Protein AF-A0A7S4FCF6-F1 (afdb_monomer_lite)

Organism: Chrysotila carterae (NCBI:txid13221)

pLDDT: mean 76.8, std 21.16, range [30.16, 98.0]

Foldseek 3Di:
DDPVVVVVCVVVCWDDDPNDIDRVDDDPVVVVVDDPDDPAPAKAWEWEDDDDPDDPDPDDDDDDDDDDDTDTLGMDHLLVCQFAQAQQAWDAGPNWTWGWHDDDSPVRYTYIYTDDDQWHKGFDKAKDKAFDDDKDWDDDPQKIKIKGKIKIKMFTFWIFIAGPVPRDTPDTGGGPDGDHIDMDMDMDMDIDGHVVLCPLPCVVVDPDDDDDDDDDDDPPDPSPSVSVVVQVVVQVVCLVCVCVVVVDDSVVDDTDDDDPCPDPRDDDDDPPPPPD

Sequence (276 aa):
WSAVAQQALRRLELRLEGDLLYPTKRGVGEARKISLRQIDPRRVRVLELVADGQNDSEADVEPLAGLGAPIELESMESKAAQLRLYTGAVYLHRGLSYVVKSLDLANGVATVRREDVNFFTEPRDHLRVFIMGRCDRADVGSLSAWSGPMRVTKAVYGFRKKSTVNGKLIEMCELESEMPPFEYETRGLWLDPPAWVHRDTEDDSAPHAQPPTPSAASSKSPSFSYTRGGLHAIEHLLVNLAPLVVTCDPADLGCQCTRRPGDTHAYRREIEARRG

Structure (mmCIF, N/CA/C/O backbone):
data_AF-A0A7S4FCF6-F1
#
_entry.id   AF-A0A7S4FCF6-F1
#
loop_
_atom_site.group_PDB
_atom_site.id
_atom_site.type_symbol
_atom_site.label_atom_id
_atom_site.label_alt_id
_atom_site.label_comp_id
_atom_site.label_asym_id
_atom_site.label_entity_id
_atom_site.label_seq_id
_atom_site.pdbx_PDB_ins_code
_atom_site.Cartn_x
_atom_site.Cartn_y
_atom_site.Cartn_z
_atom_site.occupancy
_atom_site.B_iso_or_equiv
_atom_site.auth_seq_id
_atom_site.auth_comp_id
_atom_site.auth_asym_id
_atom_site.auth_atom_id
_atom_site.pdbx_PDB_model_num
ATOM 1 N N . TRP A 1 1 ? -8.462 2.665 -45.299 1.00 68.12 1 TRP A N 1
ATOM 2 C CA . TRP A 1 1 ? -7.914 2.397 -43.952 1.00 68.12 1 TRP A CA 1
ATOM 3 C C . TRP A 1 1 ? -7.203 1.051 -43.951 1.00 68.12 1 TRP A C 1
ATOM 5 O O . TRP A 1 1 ? -7.701 0.136 -44.595 1.00 68.12 1 TRP A O 1
ATOM 15 N N . SER A 1 2 ? -6.044 0.931 -43.291 1.00 82.88 2 SER A N 1
ATOM 16 C CA . SER A 1 2 ? -5.296 -0.336 -43.218 1.00 82.88 2 SER A CA 1
ATOM 17 C C . SER A 1 2 ? -6.057 -1.390 -42.400 1.00 82.88 2 SER A C 1
ATOM 19 O O . SER A 1 2 ? -6.858 -1.049 -41.525 1.00 82.88 2 SER A O 1
ATOM 21 N N . ALA A 1 3 ? -5.786 -2.674 -42.650 1.00 81.25 3 ALA A N 1
ATOM 22 C CA . ALA A 1 3 ? -6.374 -3.779 -41.885 1.00 81.25 3 ALA A CA 1
ATOM 23 C C . ALA A 1 3 ? -6.113 -3.652 -40.371 1.00 81.25 3 ALA A C 1
ATOM 25 O O . ALA A 1 3 ? -7.006 -3.916 -39.566 1.00 81.25 3 ALA A O 1
ATOM 26 N N . VAL A 1 4 ? -4.928 -3.155 -39.992 1.00 81.31 4 VAL A N 1
ATOM 27 C CA . VAL A 1 4 ? -4.543 -2.882 -38.597 1.00 81.31 4 VAL A CA 1
ATOM 28 C C . VAL A 1 4 ? -5.471 -1.851 -37.963 1.00 81.31 4 VAL A C 1
ATOM 30 O O . VAL A 1 4 ? -5.958 -2.046 -36.852 1.00 81.31 4 VAL A O 1
ATOM 33 N N . ALA A 1 5 ? -5.774 -0.773 -38.683 1.00 78.12 5 ALA A N 1
ATOM 34 C CA . ALA A 1 5 ? -6.615 0.286 -38.153 1.00 78.12 5 ALA A CA 1
ATOM 35 C C . ALA A 1 5 ? -8.086 -0.153 -38.036 1.00 78.12 5 ALA A C 1
ATOM 37 O O . ALA A 1 5 ? -8.730 0.122 -37.029 1.00 78.12 5 ALA A O 1
ATOM 38 N N . GLN A 1 6 ? -8.605 -0.936 -38.988 1.00 79.38 6 GLN A N 1
ATOM 39 C CA . GLN A 1 6 ? -9.942 -1.534 -38.858 1.00 79.38 6 GLN A CA 1
ATOM 40 C C . GLN A 1 6 ? -10.029 -2.543 -37.699 1.00 79.38 6 GLN A C 1
ATOM 42 O O . GLN A 1 6 ? -11.061 -2.639 -37.035 1.00 79.38 6 GLN A O 1
ATOM 47 N N . GLN A 1 7 ? -8.955 -3.290 -37.433 1.00 83.12 7 GLN A N 1
ATOM 48 C CA . GLN A 1 7 ? -8.879 -4.207 -36.297 1.00 83.12 7 GLN A CA 1
ATOM 49 C C . GLN A 1 7 ? -8.822 -3.460 -34.957 1.00 83.12 7 GLN A C 1
ATOM 51 O O . GLN A 1 7 ? -9.494 -3.868 -34.010 1.00 83.12 7 GLN A O 1
ATOM 56 N N . ALA A 1 8 ? -8.084 -2.349 -34.888 1.00 81.25 8 ALA A N 1
ATOM 57 C CA . ALA A 1 8 ? -8.048 -1.480 -33.714 1.00 81.25 8 ALA A CA 1
ATOM 58 C C . ALA A 1 8 ? -9.427 -0.867 -33.418 1.00 81.25 8 ALA A C 1
ATOM 60 O O . ALA A 1 8 ? -9.874 -0.909 -32.275 1.00 81.25 8 ALA A O 1
ATOM 61 N N . LEU A 1 9 ? -10.138 -0.388 -34.446 1.00 82.50 9 LEU A N 1
ATOM 62 C CA . LEU A 1 9 ? -11.495 0.149 -34.299 1.00 82.50 9 LEU A CA 1
ATOM 63 C C . LEU A 1 9 ? -12.476 -0.898 -33.764 1.00 82.50 9 LEU A C 1
ATOM 65 O O . LEU A 1 9 ? -13.195 -0.621 -32.809 1.00 82.50 9 LEU A O 1
ATOM 69 N N . ARG A 1 10 ? -12.439 -2.132 -34.289 1.00 78.56 10 ARG A N 1
ATOM 70 C CA . ARG A 1 10 ? -13.250 -3.238 -33.752 1.00 78.56 10 ARG A CA 1
ATOM 71 C C . ARG A 1 10 ? -12.922 -3.547 -32.290 1.00 78.56 10 ARG A C 1
ATOM 73 O O . ARG A 1 10 ? -13.837 -3.784 -31.510 1.00 78.56 10 ARG A O 1
ATOM 80 N N . ARG A 1 11 ? -11.639 -3.523 -31.911 1.00 80.06 11 ARG A N 1
ATOM 81 C CA . ARG A 1 11 ? -11.200 -3.770 -30.526 1.00 80.06 11 ARG A CA 1
ATOM 82 C C . ARG A 1 11 ? -11.668 -2.681 -29.558 1.00 80.06 11 ARG A C 1
ATOM 84 O O . ARG A 1 11 ? -11.977 -2.992 -28.416 1.00 80.06 11 ARG A O 1
ATOM 91 N N . LEU A 1 12 ? -11.710 -1.433 -30.015 1.00 78.12 12 LEU A N 1
ATOM 92 C CA . LEU A 1 12 ? -12.212 -0.288 -29.251 1.00 78.12 12 LEU A CA 1
ATOM 93 C C . LEU A 1 12 ? -13.741 -0.150 -29.321 1.00 78.12 12 LEU A C 1
ATOM 95 O O . LEU A 1 12 ? -14.285 0.826 -28.817 1.00 78.12 12 LEU A O 1
ATOM 99 N N . GLU A 1 13 ? -14.429 -1.103 -29.958 1.00 84.94 13 GLU A N 1
ATOM 100 C CA . GLU A 1 13 ? -15.873 -1.066 -30.189 1.00 84.94 13 GLU A CA 1
ATOM 101 C C . GLU A 1 13 ? -16.328 0.225 -30.902 1.00 84.94 13 GLU A C 1
ATOM 103 O O . GLU A 1 13 ? -17.414 0.743 -30.645 1.00 84.94 13 GLU A O 1
ATOM 108 N N . LEU A 1 14 ? -15.520 0.740 -31.833 1.00 84.62 14 LEU A N 1
ATOM 109 C CA . LEU A 1 14 ? -15.804 1.929 -32.639 1.00 84.62 14 LEU A CA 1
ATOM 110 C C . LEU A 1 14 ? -16.087 1.551 -34.102 1.00 84.62 14 LEU A C 1
ATOM 112 O O . LEU A 1 14 ? -15.499 0.619 -34.653 1.00 84.62 14 LEU A O 1
ATOM 116 N N . ARG A 1 15 ? -16.972 2.309 -34.753 1.00 85.25 15 ARG A N 1
ATOM 117 C CA . ARG A 1 15 ? -17.227 2.283 -36.198 1.00 85.25 15 ARG A CA 1
ATOM 118 C C . ARG A 1 15 ? -16.859 3.627 -36.807 1.00 85.25 15 ARG A C 1
ATOM 120 O O . ARG A 1 15 ? -17.060 4.663 -36.184 1.00 85.25 15 ARG A O 1
ATOM 127 N N . LEU A 1 16 ? -16.346 3.595 -38.027 1.00 84.88 16 LEU A N 1
ATOM 128 C CA . LEU A 1 16 ? -16.061 4.790 -38.810 1.00 84.88 16 LEU A CA 1
ATOM 129 C C . LEU A 1 16 ? -17.212 5.017 -39.796 1.00 84.88 16 LEU A C 1
ATOM 131 O O . LEU A 1 16 ? -17.526 4.118 -40.576 1.00 84.88 16 LEU A O 1
ATOM 135 N N . GLU A 1 17 ? -17.823 6.198 -39.767 1.00 87.00 17 GLU A N 1
ATOM 136 C CA . GLU A 1 17 ? -18.791 6.655 -40.769 1.00 87.00 17 GLU A CA 1
ATOM 137 C C . GLU A 1 17 ? -18.297 7.992 -41.338 1.00 87.00 17 GLU A C 1
ATOM 139 O O . GLU A 1 17 ? -18.230 8.995 -40.627 1.00 87.00 17 GLU A O 1
ATOM 144 N N . GLY A 1 18 ? -17.892 7.991 -42.613 1.00 85.69 18 GLY A N 1
ATOM 145 C CA . GLY A 1 18 ? -17.147 9.108 -43.202 1.00 85.69 18 GLY A CA 1
ATOM 146 C C . GLY A 1 18 ? -15.814 9.320 -42.478 1.00 85.69 18 GLY A C 1
ATOM 147 O O . GLY A 1 18 ? -15.017 8.386 -42.374 1.00 85.69 18 GLY A O 1
ATOM 148 N N . ASP A 1 19 ? -15.623 10.524 -41.937 1.00 86.12 19 ASP A N 1
ATOM 149 C CA . ASP A 1 19 ? -14.441 10.918 -41.154 1.00 86.12 19 ASP A CA 1
ATOM 150 C C . ASP A 1 19 ? -14.691 10.905 -39.633 1.00 86.12 19 ASP A C 1
ATOM 152 O O . ASP A 1 19 ? -13.858 11.366 -38.852 1.00 86.12 19 ASP A O 1
ATOM 156 N N . LEU A 1 20 ? -15.842 10.387 -39.190 1.00 85.56 20 LEU A N 1
ATOM 157 C CA . LEU A 1 20 ? -16.261 10.405 -37.789 1.00 85.56 20 LEU A CA 1
ATOM 158 C C . LEU A 1 20 ? -16.291 9.001 -37.181 1.00 85.56 20 LEU A C 1
ATOM 160 O O . LEU A 1 20 ? -16.739 8.031 -37.798 1.00 85.56 20 LEU A O 1
ATOM 164 N N . LEU A 1 21 ? -15.825 8.903 -35.934 1.00 86.25 21 LEU A N 1
ATOM 165 C CA . LEU A 1 21 ? -15.857 7.678 -35.141 1.00 86.25 21 LEU A CA 1
ATOM 166 C C . LEU A 1 21 ? -17.070 7.669 -34.218 1.00 86.25 21 LEU A C 1
ATOM 168 O O . LEU A 1 21 ? -17.258 8.569 -33.402 1.00 86.25 21 LEU A O 1
ATOM 172 N N . TYR A 1 22 ? -17.856 6.604 -34.312 1.00 83.38 22 TYR A N 1
ATOM 173 C CA . TYR A 1 22 ? -19.027 6.374 -33.482 1.00 83.38 22 TYR A CA 1
ATOM 174 C C . TYR A 1 22 ? -18.836 5.106 -32.653 1.00 83.38 22 TYR A C 1
ATOM 176 O O . TYR A 1 22 ? -18.353 4.103 -33.178 1.00 83.38 22 TYR A O 1
ATOM 184 N N . PRO A 1 23 ? -19.241 5.082 -31.379 1.00 82.75 23 PRO A N 1
ATOM 185 C CA . PRO A 1 23 ? -19.289 3.838 -30.630 1.00 82.75 23 PRO A CA 1
ATOM 186 C C . PRO A 1 23 ? -20.317 2.884 -31.254 1.00 82.75 23 PRO A C 1
ATOM 188 O O . PRO A 1 23 ? -21.439 3.269 -31.585 1.00 82.75 23 PRO A O 1
ATOM 191 N N . THR A 1 24 ? -19.923 1.624 -31.428 1.00 80.06 24 THR A N 1
ATOM 192 C CA . THR A 1 24 ? -20.783 0.548 -31.959 1.00 80.06 24 THR A CA 1
ATOM 193 C C . THR A 1 24 ? -21.873 0.135 -30.976 1.00 80.06 24 THR A C 1
ATOM 195 O O . THR A 1 24 ? -22.908 -0.379 -31.394 1.00 80.06 24 THR A O 1
ATOM 198 N N . LYS A 1 25 ? -21.686 0.415 -29.681 1.00 75.38 25 LYS A N 1
ATOM 199 C CA . LYS A 1 25 ? -22.705 0.273 -28.638 1.00 75.38 25 LYS A CA 1
ATOM 200 C C . LYS A 1 25 ? -23.066 1.650 -28.083 1.00 75.38 25 LYS A C 1
ATOM 202 O O . LYS A 1 25 ? -22.193 2.414 -27.683 1.00 75.38 25 LYS A O 1
ATOM 207 N N . ARG A 1 26 ? -24.360 1.973 -27.999 1.00 65.38 26 ARG A N 1
ATOM 208 C CA . ARG A 1 26 ? -24.820 3.120 -27.197 1.00 65.38 26 ARG A CA 1
ATOM 209 C C . ARG A 1 26 ? -24.726 2.739 -25.723 1.00 65.38 26 ARG A C 1
ATOM 211 O O . ARG A 1 26 ? -25.429 1.827 -25.300 1.00 65.38 26 ARG A O 1
ATOM 218 N N . GLY A 1 27 ? -23.919 3.436 -24.924 1.00 56.84 27 GLY A N 1
ATOM 219 C CA . GLY A 1 27 ? -23.929 3.154 -23.494 1.00 56.84 27 GLY A CA 1
ATOM 220 C C . GLY A 1 27 ? -23.005 3.996 -22.630 1.00 56.84 27 GLY A C 1
ATOM 221 O O . GLY A 1 27 ? -21.789 3.926 -22.736 1.00 56.84 27 GLY A O 1
ATOM 222 N N . VAL A 1 28 ? -23.617 4.632 -21.634 1.00 55.94 28 VAL A N 1
ATOM 223 C CA . VAL A 1 28 ? -23.014 5.155 -20.392 1.00 55.94 28 VAL A CA 1
ATOM 224 C C . VAL A 1 28 ? -22.247 4.058 -19.605 1.00 55.94 28 VAL A C 1
ATOM 226 O O . VAL A 1 28 ? -21.598 4.337 -18.604 1.00 55.94 28 VAL A O 1
ATOM 229 N N . GLY A 1 29 ? -22.311 2.791 -20.040 1.00 63.81 29 GLY A N 1
ATOM 230 C CA . GLY A 1 29 ? -21.749 1.620 -19.367 1.00 63.81 29 GLY A CA 1
ATOM 231 C C . GLY A 1 29 ? -20.221 1.542 -19.349 1.00 63.81 29 GLY A C 1
ATOM 232 O O . GLY A 1 29 ? -19.677 1.149 -18.324 1.00 63.81 29 GLY A O 1
ATOM 233 N N . GLU A 1 30 ? -19.520 1.950 -20.412 1.00 70.50 30 GLU A N 1
ATOM 234 C CA . GLU A 1 30 ? -18.044 1.929 -20.399 1.00 70.50 30 GLU A CA 1
ATOM 235 C C . GLU A 1 30 ? -17.482 2.985 -19.443 1.00 70.50 30 GLU A C 1
ATOM 237 O O . GLU A 1 30 ? -16.577 2.696 -18.668 1.00 70.50 30 GLU A O 1
ATOM 242 N N . ALA A 1 31 ? -18.099 4.171 -19.390 1.00 68.06 31 ALA A N 1
ATOM 243 C CA . ALA A 1 31 ? -17.734 5.201 -18.419 1.00 68.06 31 ALA A CA 1
ATOM 244 C C . ALA A 1 31 ? -17.939 4.734 -16.964 1.00 68.06 31 ALA A C 1
ATOM 246 O O . ALA A 1 31 ? -17.148 5.086 -16.100 1.00 68.06 31 ALA A O 1
ATOM 247 N N . ARG A 1 32 ? -18.942 3.885 -16.684 1.00 69.56 32 ARG A N 1
ATOM 248 C CA . ARG A 1 32 ? -19.157 3.303 -15.341 1.00 69.56 32 ARG A CA 1
ATOM 249 C C . ARG A 1 32 ? -18.065 2.321 -14.910 1.00 69.56 32 ARG A C 1
ATOM 251 O O . ARG A 1 32 ? -17.938 2.062 -13.719 1.00 69.56 32 ARG A O 1
ATOM 258 N N . LYS A 1 33 ? -17.301 1.763 -15.853 1.00 67.88 33 LYS A N 1
ATOM 259 C CA . LYS A 1 33 ? -16.159 0.879 -15.563 1.00 67.88 33 LYS A CA 1
ATOM 260 C C . LYS A 1 33 ? -14.871 1.658 -15.300 1.00 67.88 33 LYS A C 1
ATOM 262 O O . LYS A 1 33 ? -13.898 1.075 -14.834 1.00 67.88 33 LYS A O 1
ATOM 267 N N . ILE A 1 34 ? -14.855 2.951 -15.621 1.00 69.62 34 ILE A N 1
ATOM 268 C CA . ILE A 1 34 ? -13.679 3.807 -15.521 1.00 69.62 34 ILE A CA 1
ATOM 269 C C . ILE A 1 34 ? -13.856 4.699 -14.300 1.00 69.62 34 ILE A C 1
ATOM 271 O O . ILE A 1 34 ? -14.687 5.602 -14.284 1.00 69.62 34 ILE A O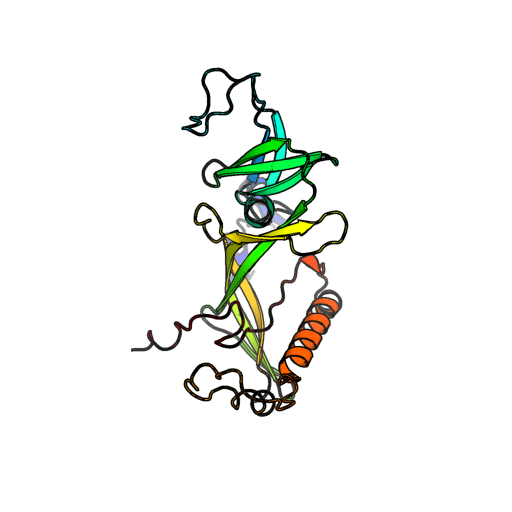 1
ATOM 275 N N . SER A 1 35 ? -13.041 4.467 -13.278 1.00 70.81 35 SER A N 1
ATOM 276 C CA . SER A 1 35 ? -12.873 5.434 -12.203 1.00 70.81 35 SER A CA 1
ATOM 277 C C . SER A 1 35 ? -11.583 6.206 -12.423 1.00 70.81 35 SER A C 1
ATOM 279 O O . SER A 1 35 ? -10.528 5.619 -12.649 1.00 70.81 35 SER A O 1
ATOM 281 N N . LEU A 1 36 ? -11.671 7.532 -12.346 1.00 73.62 36 LEU A N 1
ATOM 282 C CA . LEU A 1 36 ? -10.550 8.430 -12.630 1.00 73.62 36 LEU A CA 1
ATOM 283 C C . LEU A 1 36 ? -9.467 8.413 -11.542 1.00 73.62 36 LEU A C 1
ATOM 285 O O . LEU A 1 36 ? -8.404 8.987 -11.746 1.00 73.62 36 LEU A O 1
ATOM 289 N N . ARG A 1 37 ? -9.751 7.828 -10.371 1.00 69.31 37 ARG A N 1
ATOM 290 C CA . ARG A 1 37 ? -8.864 7.869 -9.193 1.00 69.31 37 ARG A CA 1
ATOM 291 C C . ARG A 1 37 ? -8.785 6.560 -8.407 1.00 69.31 37 ARG A C 1
ATOM 293 O O . ARG A 1 37 ? -8.139 6.526 -7.370 1.00 69.31 37 ARG A O 1
ATOM 300 N N . GLN A 1 38 ? -9.479 5.508 -8.834 1.00 71.12 38 GLN A N 1
ATOM 301 C CA . GLN A 1 38 ? -9.580 4.284 -8.040 1.00 71.12 38 GLN A CA 1
ATOM 302 C C . GLN A 1 38 ? -8.350 3.405 -8.229 1.00 71.12 38 GLN A C 1
ATOM 304 O O . GLN A 1 38 ? -8.108 2.896 -9.324 1.00 71.12 38 GLN A O 1
ATOM 309 N N . ILE A 1 39 ? -7.622 3.193 -7.135 1.00 72.75 39 ILE A N 1
ATOM 310 C CA . ILE A 1 39 ? -6.460 2.297 -7.071 1.00 72.75 39 ILE A CA 1
ATOM 311 C C . ILE A 1 39 ? -6.897 0.892 -6.617 1.00 72.75 39 ILE A C 1
ATOM 313 O O . ILE A 1 39 ? -6.294 -0.122 -6.993 1.00 72.75 39 ILE A O 1
ATOM 317 N N . ASP A 1 40 ? -7.974 0.814 -5.830 1.00 76.81 40 ASP A N 1
ATOM 318 C CA . ASP A 1 40 ? -8.606 -0.430 -5.395 1.00 76.81 40 ASP A CA 1
ATOM 319 C C . ASP A 1 40 ? -10.144 -0.293 -5.372 1.00 76.81 40 ASP A C 1
ATOM 321 O O . ASP A 1 40 ? -10.665 0.600 -4.703 1.00 76.81 40 ASP A O 1
ATOM 325 N N . PRO A 1 41 ? -10.905 -1.146 -6.092 1.00 80.69 41 PRO A N 1
ATOM 326 C CA . PRO A 1 41 ? -12.370 -1.148 -6.029 1.00 80.69 41 PRO A CA 1
ATOM 327 C C . PRO A 1 41 ? -12.940 -1.512 -4.660 1.00 80.69 41 PRO A C 1
ATOM 329 O O . PRO A 1 41 ? -14.076 -1.140 -4.359 1.00 80.69 41 PRO A O 1
ATOM 332 N N . ARG A 1 42 ? -12.212 -2.288 -3.852 1.00 88.19 42 ARG A N 1
ATOM 333 C CA . ARG A 1 42 ? -12.722 -2.771 -2.570 1.00 88.19 42 ARG A CA 1
ATOM 334 C C . ARG A 1 42 ? -12.552 -1.691 -1.516 1.00 88.19 42 ARG A C 1
ATOM 336 O O . ARG A 1 42 ? -11.489 -1.085 -1.397 1.00 88.19 42 ARG A O 1
ATOM 343 N N . ARG A 1 43 ? -13.600 -1.471 -0.724 1.00 92.19 43 ARG A N 1
ATOM 344 C CA . ARG A 1 43 ? -13.591 -0.505 0.376 1.00 92.19 43 ARG A CA 1
ATOM 345 C C . ARG A 1 43 ? -13.910 -1.198 1.690 1.00 92.19 43 ARG A C 1
ATOM 347 O O . ARG A 1 43 ? -14.671 -2.159 1.714 1.00 92.19 43 ARG A O 1
ATOM 354 N N . VAL A 1 44 ? -13.326 -0.682 2.761 1.00 95.75 44 VAL A N 1
ATOM 355 C CA . VAL A 1 44 ? -13.562 -1.097 4.140 1.00 95.75 44 VAL A CA 1
ATOM 356 C C . VAL A 1 44 ? -14.259 0.047 4.863 1.00 95.75 44 VAL A C 1
ATOM 358 O O . VAL A 1 44 ? -13.784 1.184 4.827 1.00 95.75 44 VAL A O 1
ATOM 361 N N . ARG A 1 45 ? -15.397 -0.252 5.487 1.00 97.12 45 ARG A N 1
ATOM 362 C CA . ARG A 1 45 ? -16.157 0.654 6.354 1.00 97.12 45 ARG A CA 1
ATOM 363 C C . ARG A 1 45 ? -15.635 0.530 7.780 1.00 97.12 45 ARG A C 1
ATOM 365 O O . ARG A 1 45 ? -15.436 -0.584 8.256 1.00 97.12 45 ARG A O 1
ATOM 372 N N . VAL A 1 46 ? -15.422 1.653 8.453 1.00 97.31 46 VAL A N 1
ATOM 373 C CA . VAL A 1 46 ? -14.950 1.706 9.840 1.00 97.31 46 VAL A CA 1
ATOM 374 C C . VAL A 1 46 ? -16.153 1.936 10.745 1.00 97.31 46 VAL A C 1
ATOM 376 O O . VAL A 1 46 ? -16.775 2.996 10.682 1.00 97.31 46 VAL A O 1
ATOM 379 N N . LEU A 1 47 ? -16.495 0.937 11.554 1.00 96.69 47 LEU A N 1
ATOM 380 C CA . LEU A 1 47 ? -17.674 0.938 12.414 1.00 96.69 47 LEU A CA 1
ATOM 381 C C . LEU A 1 47 ? -17.262 1.040 13.883 1.00 96.69 47 LEU A C 1
ATOM 383 O O . LEU A 1 47 ? -16.497 0.211 14.375 1.00 96.69 47 LEU A O 1
ATOM 387 N N . GLU A 1 48 ? -17.782 2.040 14.586 1.00 94.56 48 GLU A N 1
ATOM 388 C CA . GLU A 1 48 ? -17.615 2.173 16.031 1.00 94.56 48 GLU A CA 1
ATOM 389 C C . GLU A 1 48 ? -18.539 1.193 16.768 1.00 94.56 48 GLU A C 1
ATOM 391 O O . GLU A 1 48 ? -19.755 1.175 16.557 1.00 94.56 48 GLU A O 1
ATOM 396 N N . LEU A 1 49 ? -17.948 0.392 17.655 1.00 88.38 49 LEU A N 1
ATOM 397 C CA . LEU A 1 49 ? -18.663 -0.415 18.634 1.00 88.38 49 LEU A CA 1
ATOM 398 C C . LEU A 1 49 ? -19.121 0.501 19.771 1.00 88.38 49 LEU A C 1
ATOM 400 O O . LEU A 1 49 ? -18.302 0.991 20.552 1.00 88.38 49 LEU A O 1
ATOM 404 N N . VAL A 1 50 ? -20.429 0.727 19.864 1.00 76.31 50 VAL A N 1
ATOM 405 C CA . VAL A 1 50 ? -21.031 1.422 21.004 1.00 76.31 50 VAL A CA 1
ATOM 406 C C . VAL A 1 50 ? -21.174 0.398 22.124 1.00 76.31 50 VAL A C 1
ATOM 408 O O . VAL A 1 50 ? -21.911 -0.572 21.982 1.00 76.31 50 VAL A O 1
ATOM 411 N N . ALA A 1 51 ? -20.429 0.575 23.213 1.00 62.91 51 ALA A N 1
ATOM 412 C CA . ALA A 1 51 ? -20.611 -0.249 24.399 1.00 62.91 51 ALA A CA 1
ATOM 413 C C . ALA A 1 51 ? -21.947 0.123 25.058 1.00 62.91 51 ALA A C 1
ATOM 415 O O . ALA A 1 51 ? -22.123 1.271 25.472 1.00 62.91 51 ALA A O 1
ATOM 416 N N . ASP A 1 52 ? -22.866 -0.836 25.174 1.00 46.94 52 ASP A N 1
ATOM 417 C CA . ASP A 1 52 ? -23.912 -0.741 26.189 1.00 46.94 52 ASP A CA 1
ATOM 418 C C . ASP A 1 52 ? -23.234 -0.802 27.563 1.00 46.94 52 ASP A C 1
ATOM 420 O O . ASP A 1 52 ? -22.274 -1.549 27.772 1.00 46.94 52 ASP A O 1
ATOM 424 N N . GLY A 1 53 ? -23.684 0.039 28.493 1.00 46.72 53 GLY A N 1
ATOM 425 C CA . GLY A 1 53 ? -23.172 0.031 29.860 1.00 46.72 53 GLY A CA 1
ATOM 426 C C . GLY A 1 53 ? -23.213 -1.384 30.451 1.00 46.72 53 GLY A C 1
ATOM 427 O O . GLY A 1 53 ? -24.254 -2.031 30.417 1.00 46.72 53 GLY A O 1
ATOM 428 N N . GLN A 1 54 ? -22.073 -1.816 31.000 1.00 43.34 54 GLN A N 1
ATOM 429 C CA . GLN A 1 54 ? -21.812 -3.109 31.647 1.00 43.34 54 GLN A CA 1
ATOM 430 C C . GLN A 1 54 ? -21.802 -4.363 30.744 1.00 43.34 54 GLN A C 1
ATOM 432 O O . GLN A 1 54 ? -22.821 -5.021 30.565 1.00 43.34 54 GLN A O 1
ATOM 437 N N . ASN A 1 55 ? -20.601 -4.783 30.316 1.00 38.22 55 ASN A N 1
ATOM 438 C CA . ASN A 1 55 ? -20.033 -6.107 30.643 1.00 38.22 55 ASN A CA 1
ATOM 439 C C . ASN A 1 55 ? -18.601 -6.254 30.084 1.00 38.22 55 ASN A C 1
ATOM 441 O O . ASN A 1 55 ? -18.402 -6.497 28.896 1.00 38.22 55 ASN A O 1
ATOM 445 N N . ASP A 1 56 ? -17.606 -6.150 30.970 1.00 40.06 56 ASP A N 1
ATOM 446 C CA . ASP A 1 56 ? -16.187 -6.449 30.714 1.00 40.06 56 ASP A CA 1
ATOM 447 C C . ASP A 1 56 ? -15.920 -7.964 30.816 1.00 40.06 56 ASP A C 1
ATOM 449 O O . ASP A 1 56 ? -15.188 -8.430 31.690 1.00 40.06 56 ASP A O 1
ATOM 453 N N . SER A 1 57 ? -16.542 -8.763 29.950 1.00 44.09 57 SER A N 1
ATOM 454 C CA . SER A 1 57 ? -16.192 -10.180 29.806 1.00 44.09 57 SER A CA 1
ATOM 455 C C . SER A 1 57 ? -15.756 -10.467 28.374 1.00 44.09 57 SER A C 1
ATOM 457 O O . SER A 1 57 ? -16.577 -10.489 27.460 1.00 44.09 57 SER A O 1
ATOM 459 N N . GLU A 1 58 ? -14.450 -10.682 28.200 1.00 43.19 58 GLU A N 1
ATOM 460 C CA . GLU A 1 58 ? -13.819 -11.231 26.997 1.00 43.19 58 GLU A CA 1
ATOM 461 C C . GLU A 1 58 ? -14.294 -12.673 26.758 1.00 43.19 58 GLU A C 1
ATOM 463 O O . GLU A 1 58 ? -13.636 -13.634 27.148 1.00 43.19 58 GLU A O 1
ATOM 468 N N . ALA A 1 59 ? -15.460 -12.840 26.146 1.00 41.09 59 ALA A N 1
ATOM 469 C CA . ALA A 1 59 ? -15.849 -14.087 25.500 1.00 41.09 59 ALA A CA 1
ATOM 470 C C . ALA A 1 59 ? -16.902 -13.774 24.432 1.00 41.09 59 ALA A C 1
ATOM 472 O O . ALA A 1 59 ? -17.975 -13.269 24.745 1.00 41.09 59 ALA A O 1
ATOM 473 N N . ASP A 1 60 ? -16.550 -14.061 23.180 1.00 38.28 60 ASP A N 1
ATOM 474 C CA . ASP A 1 60 ? -17.459 -14.258 22.048 1.00 38.28 60 ASP A CA 1
ATOM 475 C C . ASP A 1 60 ? -18.435 -13.110 21.734 1.00 38.28 60 ASP A C 1
ATOM 477 O O . ASP A 1 60 ? -19.620 -13.138 22.062 1.00 38.28 60 ASP A O 1
ATOM 481 N N . VAL A 1 61 ? -17.953 -12.105 20.995 1.00 43.69 61 VAL A N 1
ATOM 482 C CA . VAL A 1 61 ? -18.835 -11.111 20.367 1.00 43.69 61 VAL A CA 1
ATOM 483 C C . VAL A 1 61 ? -19.288 -11.636 19.001 1.00 43.69 61 VAL A C 1
ATOM 485 O O . VAL A 1 61 ? -18.626 -11.415 17.986 1.00 43.69 61 VAL A O 1
ATOM 488 N N . GLU A 1 62 ? -20.427 -12.331 18.963 1.00 37.78 62 GLU A N 1
ATOM 489 C CA . GLU A 1 62 ? -21.181 -12.509 17.716 1.00 37.78 62 GLU A CA 1
ATOM 490 C C . GLU A 1 62 ? -21.752 -11.160 17.231 1.00 37.78 62 GLU A C 1
ATOM 492 O O . GLU A 1 62 ? -22.211 -10.351 18.047 1.00 37.78 62 GLU A O 1
ATOM 497 N N . PRO A 1 63 ? -21.800 -10.886 15.912 1.00 40.72 63 PRO A N 1
ATOM 498 C CA . PRO A 1 63 ? -22.444 -9.684 15.418 1.00 40.72 63 PRO A CA 1
ATOM 499 C C . PRO A 1 63 ? -23.978 -9.827 15.399 1.00 40.72 63 PRO A C 1
ATOM 501 O O . PRO A 1 63 ? -24.546 -10.526 14.567 1.00 40.72 63 PRO A O 1
ATOM 504 N N . LEU A 1 64 ? -24.612 -8.999 16.234 1.00 52.47 64 LEU A N 1
ATOM 505 C CA . LEU A 1 64 ? -25.913 -8.339 16.041 1.00 52.47 64 LEU A CA 1
ATOM 506 C C . LEU A 1 64 ? -27.218 -9.143 16.222 1.00 52.47 64 LEU A C 1
ATOM 508 O O . LEU A 1 64 ? -27.868 -9.550 15.262 1.00 52.47 64 LEU A O 1
ATOM 512 N N . ALA A 1 65 ? -27.743 -9.086 17.450 1.00 37.19 65 ALA A N 1
ATOM 513 C CA . ALA A 1 65 ? -29.180 -8.935 17.708 1.00 37.19 65 ALA A CA 1
ATOM 514 C C . ALA A 1 65 ? -29.405 -8.154 19.021 1.00 37.19 65 ALA A C 1
ATOM 516 O O . ALA A 1 65 ? -29.738 -8.738 20.045 1.00 37.19 65 ALA A O 1
ATOM 517 N N . GLY A 1 66 ? -29.182 -6.833 19.029 1.00 42.09 66 GLY A N 1
ATOM 518 C CA . GLY A 1 66 ? -29.535 -6.019 20.207 1.00 42.09 66 GLY A CA 1
ATOM 519 C C . GLY A 1 66 ? -28.902 -4.633 20.310 1.00 42.09 66 GLY A C 1
ATOM 520 O O . GLY A 1 66 ? -29.485 -3.757 20.936 1.00 42.09 66 GLY A O 1
ATOM 521 N N . LEU A 1 67 ? -27.759 -4.403 19.664 1.00 48.38 67 LEU A N 1
ATOM 522 C CA . LEU A 1 67 ? -27.071 -3.112 19.712 1.00 48.38 67 LEU A CA 1
ATOM 523 C C . LEU A 1 67 ? -27.768 -2.085 18.810 1.00 48.38 67 LEU A C 1
ATOM 525 O O . LEU A 1 67 ? -28.178 -2.405 17.689 1.00 48.38 67 LEU A O 1
ATOM 529 N N . GLY A 1 68 ? -27.863 -0.836 19.276 1.00 55.81 68 GLY A N 1
ATOM 530 C CA . GLY A 1 68 ? -28.172 0.304 18.411 1.00 55.81 68 GLY A CA 1
ATOM 531 C C . GLY A 1 68 ? -27.279 0.293 17.164 1.00 55.81 68 GLY A C 1
ATOM 532 O O . GLY A 1 68 ? -26.162 -0.222 17.198 1.00 55.81 68 GLY A O 1
ATOM 533 N N . ALA A 1 69 ? -27.789 0.804 16.039 1.00 65.62 69 ALA A N 1
ATOM 534 C CA . ALA A 1 69 ? -27.098 0.695 14.756 1.00 65.62 69 ALA A CA 1
ATOM 535 C C . ALA A 1 69 ? -25.634 1.179 14.871 1.00 65.62 69 ALA A C 1
ATOM 537 O O . ALA A 1 69 ? -25.414 2.297 15.346 1.00 65.62 69 ALA A O 1
ATOM 538 N N . PRO A 1 70 ? -24.640 0.366 14.459 1.00 78.38 70 PRO A N 1
ATOM 539 C CA . PRO A 1 70 ? -23.235 0.741 14.566 1.00 78.38 70 PRO A CA 1
ATOM 540 C C . PRO A 1 70 ? -22.970 2.040 13.803 1.00 78.38 70 PRO A C 1
ATOM 542 O O . PRO A 1 70 ? -23.449 2.223 12.679 1.00 78.38 70 PRO A O 1
ATOM 545 N N . ILE A 1 71 ? -22.205 2.945 14.415 1.00 89.62 71 ILE A N 1
ATOM 546 C CA . ILE A 1 71 ? -21.899 4.251 13.827 1.00 89.62 71 ILE A CA 1
ATOM 547 C C . ILE A 1 71 ? -20.761 4.064 12.826 1.00 89.62 71 ILE A C 1
ATOM 549 O O . ILE A 1 71 ? -19.647 3.694 13.193 1.00 89.62 71 ILE A O 1
ATOM 553 N N . GLU A 1 72 ? -21.027 4.323 11.547 1.00 95.12 72 GLU A N 1
ATOM 554 C CA . GLU A 1 72 ? -19.974 4.378 10.535 1.00 95.12 72 GLU A CA 1
ATOM 555 C C . GLU A 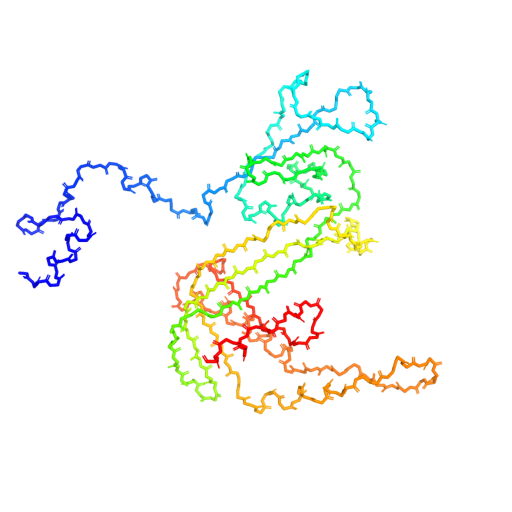1 72 ? -19.213 5.700 10.653 1.00 95.12 72 GLU A C 1
ATOM 557 O O . GLU A 1 72 ? -19.780 6.774 10.449 1.00 95.12 72 GLU A O 1
ATOM 562 N N . LEU A 1 73 ? -17.923 5.613 10.973 1.00 95.25 73 LEU A N 1
ATOM 563 C CA . LEU A 1 73 ? -17.039 6.772 11.066 1.00 95.25 73 LEU A CA 1
ATOM 564 C C . LEU A 1 73 ? -16.633 7.248 9.670 1.00 95.25 73 LEU A C 1
ATOM 566 O O . LEU A 1 73 ? -16.737 8.431 9.342 1.00 95.25 73 LEU A O 1
ATOM 570 N N . GLU A 1 74 ? -16.175 6.311 8.838 1.00 95.69 74 GLU A N 1
ATOM 571 C CA . GLU A 1 74 ? -15.812 6.548 7.443 1.00 95.69 74 GLU A CA 1
ATOM 572 C C . GLU A 1 74 ? -15.625 5.243 6.658 1.00 95.69 74 GLU A C 1
ATOM 574 O O . GLU A 1 74 ? -15.800 4.138 7.171 1.00 95.69 74 GLU A O 1
ATOM 579 N N . SER A 1 75 ? -15.202 5.376 5.401 1.00 94.75 75 SER A N 1
ATOM 580 C CA . SER A 1 75 ? -14.782 4.262 4.558 1.00 94.75 75 SER A CA 1
ATOM 581 C C . SER A 1 75 ? -13.495 4.597 3.809 1.00 94.75 75 SER A C 1
ATOM 583 O O . SER A 1 75 ? -13.302 5.731 3.366 1.00 94.75 75 SER A O 1
ATOM 585 N N . MET A 1 76 ? -12.633 3.599 3.605 1.00 94.44 76 MET A N 1
ATOM 586 C CA . MET A 1 76 ? -11.362 3.731 2.880 1.00 94.44 76 MET A CA 1
ATOM 587 C C . MET A 1 76 ? -11.105 2.540 1.954 1.00 94.44 76 MET A C 1
ATOM 589 O O . MET A 1 76 ? -11.808 1.539 2.016 1.00 94.44 76 MET A O 1
ATOM 593 N N . GLU A 1 77 ? -10.123 2.647 1.062 1.00 92.00 77 GLU A N 1
ATOM 594 C CA . GLU A 1 77 ? -9.725 1.542 0.179 1.00 92.00 77 GLU A CA 1
ATOM 595 C C . GLU A 1 77 ? -9.160 0.353 0.973 1.00 92.00 77 GLU A C 1
ATOM 597 O O . GLU A 1 77 ? -8.463 0.536 1.972 1.00 92.00 77 GLU A O 1
ATOM 602 N N . SER A 1 78 ? -9.417 -0.872 0.513 1.00 91.50 78 SER A N 1
ATOM 603 C CA . SER A 1 78 ? -9.036 -2.100 1.220 1.00 91.50 78 SER A CA 1
ATOM 604 C C . SER A 1 78 ? -7.521 -2.235 1.398 1.00 91.50 78 SER A C 1
ATOM 606 O O . SER A 1 78 ? -7.065 -2.584 2.487 1.00 91.50 78 SER A O 1
ATOM 608 N N . LYS A 1 79 ? -6.722 -1.901 0.376 1.00 88.38 79 LYS A N 1
ATOM 609 C CA . LYS A 1 79 ? -5.250 -1.843 0.498 1.00 88.38 79 LYS A CA 1
ATOM 610 C C . LYS A 1 79 ? -4.781 -0.863 1.577 1.00 88.38 79 LYS A C 1
ATOM 612 O O . LYS A 1 79 ? -3.841 -1.150 2.315 1.00 88.38 79 LYS A O 1
ATOM 617 N N . ALA A 1 80 ? -5.434 0.294 1.686 1.00 90.19 80 ALA A N 1
ATOM 618 C CA . ALA A 1 80 ? -5.115 1.288 2.706 1.00 90.19 80 ALA A CA 1
ATOM 619 C C . ALA A 1 80 ? -5.537 0.820 4.108 1.00 90.19 80 ALA A C 1
ATOM 621 O O . ALA A 1 80 ? -4.795 1.026 5.069 1.00 90.19 80 ALA A O 1
ATOM 622 N N . ALA A 1 81 ? -6.691 0.152 4.208 1.00 93.75 81 ALA A N 1
ATOM 623 C CA . ALA A 1 81 ? -7.198 -0.431 5.443 1.00 93.75 81 ALA A CA 1
ATOM 624 C C . ALA A 1 81 ? -6.223 -1.456 6.027 1.00 93.75 81 ALA A C 1
ATOM 626 O O . ALA A 1 81 ? -5.902 -1.374 7.203 1.00 93.75 81 ALA A O 1
ATOM 627 N N . GLN A 1 82 ? -5.648 -2.347 5.222 1.00 91.75 82 GLN A N 1
ATOM 628 C CA . GLN A 1 82 ? -4.674 -3.330 5.719 1.00 91.75 82 GLN A CA 1
ATOM 629 C C . GLN A 1 82 ? -3.428 -2.705 6.376 1.00 91.75 82 GLN A C 1
ATOM 631 O O . GLN A 1 82 ? -2.822 -3.310 7.253 1.00 91.75 82 GLN A O 1
ATOM 636 N N . LEU A 1 83 ? -3.045 -1.481 5.997 1.00 91.94 83 LEU A N 1
ATOM 637 C CA . LEU A 1 83 ? -1.894 -0.777 6.579 1.00 91.94 83 LEU A CA 1
ATOM 638 C C . LEU A 1 83 ? -2.247 0.110 7.783 1.00 91.94 83 LEU A C 1
ATOM 640 O O . LEU A 1 83 ? -1.340 0.637 8.424 1.00 91.94 83 LEU A O 1
ATOM 644 N N . ARG A 1 84 ? -3.537 0.318 8.072 1.00 94.81 84 ARG A N 1
ATOM 645 C CA . ARG A 1 84 ? -4.014 1.282 9.086 1.00 94.81 84 ARG A CA 1
ATOM 646 C C . ARG A 1 84 ? -4.994 0.696 10.095 1.00 94.81 84 ARG A C 1
ATOM 648 O O . ARG A 1 84 ? -5.115 1.226 11.190 1.00 94.81 84 ARG A O 1
ATOM 655 N N . LEU A 1 85 ? -5.694 -0.359 9.703 1.00 96.25 85 LEU A N 1
ATOM 656 C CA . LEU A 1 85 ? -6.799 -0.985 10.415 1.00 96.25 85 LEU A CA 1
ATOM 657 C C . LEU A 1 85 ? -6.494 -2.449 10.745 1.00 96.25 85 LEU A C 1
ATOM 659 O O . LEU A 1 85 ? -7.405 -3.256 10.833 1.00 96.25 85 LEU A O 1
ATOM 663 N N . TYR A 1 86 ? -5.225 -2.825 10.895 1.00 95.00 86 TYR A N 1
ATOM 664 C CA . TYR A 1 86 ? -4.886 -4.134 11.456 1.00 95.00 86 TYR A CA 1
ATOM 665 C C . TYR A 1 86 ? -5.367 -4.219 12.915 1.00 95.00 86 TYR A C 1
ATOM 667 O O . TYR A 1 86 ? -5.437 -3.201 13.606 1.00 95.00 86 TYR A O 1
ATOM 675 N N . THR A 1 87 ? -5.701 -5.417 13.398 1.00 95.56 87 THR A N 1
ATOM 676 C CA . THR A 1 87 ? -6.140 -5.611 14.790 1.00 95.56 87 THR A CA 1
ATOM 677 C C . THR A 1 87 ? -5.098 -5.063 15.770 1.00 95.56 87 THR A C 1
ATOM 679 O O . THR A 1 87 ? -3.900 -5.305 15.614 1.00 95.56 87 THR A O 1
ATOM 682 N N . GLY A 1 88 ? -5.551 -4.273 16.746 1.00 95.19 88 GLY A N 1
ATOM 683 C CA . GLY A 1 88 ? -4.694 -3.569 17.702 1.00 95.19 88 GLY A CA 1
ATOM 684 C C . GLY A 1 88 ? -4.136 -2.225 17.215 1.00 95.19 88 GLY A C 1
ATOM 685 O O . GLY A 1 88 ? -3.488 -1.527 17.998 1.00 95.19 88 GLY A O 1
ATOM 686 N N . ALA A 1 89 ? -4.389 -1.822 15.963 1.00 97.19 89 ALA A N 1
ATOM 687 C CA . ALA A 1 89 ? -4.006 -0.502 15.470 1.00 97.19 89 ALA A CA 1
ATOM 688 C C . ALA A 1 89 ? -4.734 0.616 16.225 1.00 97.19 89 ALA A C 1
ATOM 690 O O . ALA A 1 89 ? -5.917 0.504 16.553 1.00 97.19 89 ALA A O 1
ATOM 691 N N . VAL A 1 90 ? -4.036 1.731 16.424 1.00 97.69 90 VAL A N 1
ATOM 692 C CA . VAL A 1 90 ? -4.632 2.997 16.843 1.00 97.69 90 VAL A CA 1
ATOM 693 C C . VAL A 1 90 ? -5.033 3.772 15.599 1.00 97.69 90 VAL A C 1
ATOM 695 O O . VAL A 1 90 ? -4.196 4.210 14.807 1.00 97.69 90 VAL A O 1
ATOM 698 N N . TYR A 1 91 ? -6.338 3.939 15.447 1.00 97.19 91 TYR A N 1
ATOM 699 C CA . TYR A 1 91 ? -6.984 4.688 14.395 1.00 97.19 91 TYR A CA 1
ATOM 700 C C . TYR A 1 91 ? -7.405 6.070 14.897 1.00 97.19 91 TYR A C 1
ATOM 702 O O . TYR A 1 91 ? -8.107 6.184 15.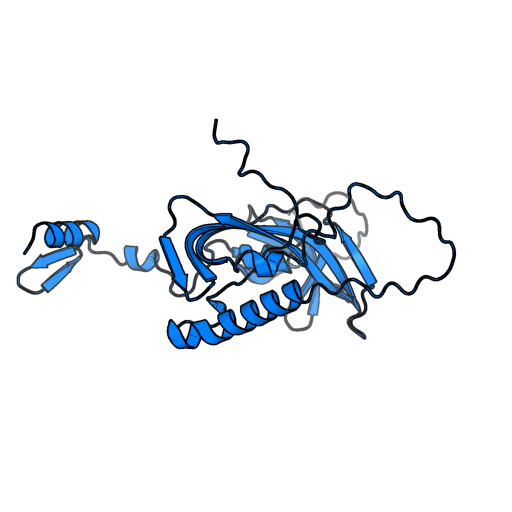899 1.00 97.19 91 TYR A O 1
ATOM 710 N N . LEU A 1 92 ? -6.995 7.128 14.198 1.00 95.38 92 LEU A N 1
ATOM 711 C CA . LEU A 1 92 ? -7.372 8.497 14.539 1.00 95.38 92 LEU A CA 1
ATOM 712 C C . LEU A 1 92 ? -8.462 8.983 13.584 1.00 95.38 92 LEU A C 1
ATOM 714 O O . LEU A 1 92 ? -8.225 9.104 12.384 1.00 95.38 92 LEU A O 1
ATOM 718 N N . HIS A 1 93 ? -9.626 9.336 14.123 1.00 95.06 93 HIS A N 1
ATOM 719 C CA . HIS A 1 93 ? -10.718 9.924 13.355 1.00 95.06 93 HIS A CA 1
ATOM 720 C C . HIS A 1 93 ? -11.140 11.250 13.985 1.00 95.06 93 HIS A C 1
ATOM 722 O O . HIS A 1 93 ? -11.580 11.294 15.131 1.00 95.06 93 HIS A O 1
ATOM 728 N N . ARG A 1 94 ? -10.985 12.355 13.242 1.00 93.94 94 ARG A N 1
ATOM 729 C CA . ARG A 1 94 ? -11.354 13.720 13.684 1.00 93.94 94 ARG A CA 1
ATOM 730 C C . ARG A 1 94 ? -10.783 14.108 15.060 1.00 93.94 94 ARG A C 1
ATOM 732 O O . ARG A 1 94 ? -11.447 14.766 15.854 1.00 93.94 94 ARG A O 1
ATOM 739 N N . GLY A 1 95 ? -9.543 13.701 15.333 1.00 91.69 95 GLY A N 1
ATOM 740 C CA . GLY A 1 95 ? -8.846 13.985 16.593 1.00 91.69 95 GLY A CA 1
ATOM 741 C C . GLY A 1 95 ? -9.198 13.046 17.750 1.00 91.69 95 GLY A C 1
ATOM 742 O O . GLY A 1 95 ? -8.638 13.201 18.830 1.00 91.69 95 GLY A O 1
ATOM 743 N N . LEU A 1 96 ? -10.082 12.069 17.535 1.00 94.88 96 LEU A N 1
ATOM 744 C CA . LEU A 1 96 ? -10.414 11.036 18.510 1.00 94.88 96 LEU A CA 1
ATOM 745 C C . LEU A 1 96 ? -9.682 9.736 18.185 1.00 94.88 96 LEU A C 1
ATOM 747 O O . LEU A 1 96 ? -9.624 9.320 17.025 1.00 94.88 96 LEU A O 1
ATOM 751 N N . SER A 1 97 ? -9.144 9.105 19.224 1.00 96.38 97 SER A N 1
ATOM 752 C CA . SER A 1 97 ? -8.438 7.830 19.136 1.00 96.38 97 SER A CA 1
ATOM 753 C C . SER A 1 97 ? -9.399 6.653 19.281 1.00 96.38 97 SER A C 1
ATOM 755 O O . SER A 1 97 ? -10.288 6.631 20.137 1.00 96.38 97 SER A O 1
ATOM 757 N N . TYR A 1 98 ? -9.183 5.655 18.437 1.00 97.00 98 TYR A N 1
ATOM 758 C CA . TYR A 1 98 ? -9.914 4.402 18.407 1.00 97.00 98 TYR A CA 1
ATOM 759 C C . TYR A 1 98 ? -8.925 3.245 18.316 1.00 97.00 98 TYR A C 1
ATOM 761 O O . TYR A 1 98 ? -7.942 3.330 17.587 1.00 97.00 98 TYR A O 1
ATOM 769 N N . VAL A 1 99 ? -9.187 2.147 19.015 1.00 97.25 99 VAL A N 1
ATOM 770 C CA . VAL A 1 99 ? -8.422 0.905 18.875 1.00 97.25 99 VAL A CA 1
ATOM 771 C C . VAL A 1 99 ? -9.210 -0.060 18.005 1.00 97.25 99 VAL A C 1
ATOM 773 O O . VAL A 1 99 ? -10.386 -0.333 18.261 1.00 97.25 99 VAL A O 1
ATOM 776 N N . VAL A 1 100 ? -8.558 -0.580 16.972 1.00 96.94 100 VAL A N 1
ATOM 777 C CA . VAL A 1 100 ? -9.153 -1.536 16.042 1.00 96.94 100 VAL A CA 1
ATOM 778 C C . VAL A 1 100 ? -9.278 -2.897 16.711 1.00 96.94 100 VAL A C 1
ATOM 780 O O . VAL A 1 100 ? -8.293 -3.444 17.207 1.00 96.94 100 VAL A O 1
ATOM 783 N N . LYS A 1 101 ? -10.497 -3.436 16.726 1.00 95.31 101 LYS A N 1
ATOM 784 C CA . LYS A 1 101 ? -10.830 -4.729 17.334 1.00 95.31 101 LYS A CA 1
ATOM 785 C C . LYS A 1 101 ? -10.880 -5.851 16.312 1.00 95.31 101 LYS A C 1
ATOM 787 O O . LYS A 1 101 ? -10.448 -6.956 16.610 1.00 95.31 101 LYS A O 1
ATOM 792 N N . SER A 1 102 ? -11.346 -5.570 15.100 1.00 94.56 102 SER A N 1
ATOM 793 C CA . SER A 1 102 ? -11.310 -6.543 14.012 1.00 94.56 102 SER A CA 1
ATOM 794 C C . SER A 1 102 ? -11.202 -5.866 12.653 1.00 94.56 102 SER A C 1
ATOM 796 O O . SER A 1 102 ? -11.645 -4.729 12.473 1.00 94.56 102 SER A O 1
ATOM 798 N N . LEU A 1 103 ? -10.651 -6.599 11.686 1.00 94.44 103 LEU A N 1
ATOM 799 C CA . LEU A 1 103 ? -10.665 -6.248 10.271 1.00 94.44 103 LEU A CA 1
ATOM 800 C C . LEU A 1 103 ? -11.146 -7.446 9.455 1.00 94.44 103 LEU A C 1
ATOM 802 O O . LEU A 1 103 ? -10.407 -8.401 9.230 1.00 94.44 103 LEU A O 1
ATOM 806 N N . ASP A 1 104 ? -12.381 -7.362 8.979 1.00 93.38 104 ASP A N 1
ATOM 807 C CA . ASP A 1 104 ? -12.983 -8.325 8.071 1.00 93.38 104 ASP A CA 1
ATOM 808 C C . ASP A 1 104 ? -12.918 -7.796 6.635 1.00 93.38 104 ASP A C 1
ATOM 810 O O . ASP A 1 104 ? -13.735 -6.991 6.176 1.00 93.38 104 ASP A O 1
ATOM 814 N N . LEU A 1 105 ? -11.909 -8.262 5.905 1.00 91.38 105 LEU A N 1
ATOM 815 C CA . LEU A 1 105 ? -11.691 -7.894 4.508 1.00 91.38 105 LEU A CA 1
ATOM 816 C C . LEU A 1 105 ? -12.700 -8.537 3.552 1.00 91.38 105 LEU A C 1
ATOM 818 O O . LEU A 1 105 ? -12.896 -8.016 2.454 1.00 91.38 105 LEU A O 1
ATOM 822 N N . ALA A 1 106 ? -13.317 -9.658 3.936 1.00 91.56 106 ALA A N 1
ATOM 823 C CA . ALA A 1 106 ? -14.297 -10.343 3.102 1.00 91.56 106 ALA A CA 1
ATOM 824 C C . ALA A 1 106 ? -15.616 -9.563 3.079 1.00 91.56 106 ALA A C 1
ATOM 826 O O . ALA A 1 106 ? -16.187 -9.351 2.009 1.00 91.56 106 ALA A O 1
ATOM 827 N N . ASN A 1 107 ? -16.044 -9.074 4.244 1.00 93.50 107 ASN A N 1
ATOM 828 C CA . ASN A 1 107 ? -17.243 -8.250 4.385 1.00 93.50 107 ASN A CA 1
ATOM 829 C C . ASN A 1 107 ? -16.975 -6.743 4.219 1.00 93.50 107 ASN A C 1
ATOM 831 O O . ASN A 1 107 ? -17.917 -5.957 4.119 1.00 93.50 107 ASN A O 1
ATOM 835 N N . GLY A 1 108 ? -15.708 -6.322 4.156 1.00 94.50 108 GLY A N 1
ATOM 836 C CA . GLY A 1 108 ? -15.330 -4.918 3.990 1.00 94.50 108 GLY A CA 1
ATOM 837 C C . GLY A 1 108 ? -15.663 -4.076 5.221 1.00 94.50 108 GLY A C 1
ATOM 838 O O . GLY A 1 108 ? -16.153 -2.952 5.091 1.00 94.50 108 GLY A O 1
ATOM 839 N N . VAL A 1 109 ? -15.423 -4.614 6.417 1.00 96.25 109 VAL A N 1
ATOM 840 C CA . VAL A 1 109 ? -15.762 -3.979 7.695 1.00 96.25 109 VAL A CA 1
ATOM 841 C C . VAL A 1 109 ? -14.575 -4.051 8.648 1.00 96.25 109 VAL A C 1
ATOM 843 O O . VAL A 1 109 ? -14.009 -5.114 8.870 1.00 96.25 109 VAL A O 1
ATOM 846 N N . ALA A 1 110 ? -14.219 -2.920 9.247 1.00 96.69 110 ALA A N 1
ATOM 847 C CA . ALA A 1 110 ? -13.348 -2.853 10.410 1.00 96.69 110 ALA A CA 1
ATOM 848 C C . ALA A 1 110 ? -14.170 -2.393 11.612 1.00 96.69 110 ALA A C 1
ATOM 850 O O . ALA A 1 110 ? -14.897 -1.402 11.512 1.00 96.69 110 ALA A O 1
ATOM 851 N N . THR A 1 111 ? -14.050 -3.085 12.741 1.00 96.50 111 THR A N 1
ATOM 852 C CA . THR A 1 111 ? -14.689 -2.668 13.992 1.00 96.50 111 THR A CA 1
ATOM 853 C C . THR A 1 111 ? -13.676 -1.973 14.884 1.00 96.50 111 THR A C 1
ATOM 855 O O . THR A 1 111 ? -12.538 -2.424 15.042 1.00 96.50 111 THR A O 1
ATOM 858 N N . VAL A 1 112 ? -14.074 -0.844 15.460 1.00 96.50 112 VAL A N 1
ATOM 859 C CA . VAL A 1 112 ? -13.205 -0.025 16.301 1.00 96.50 112 VAL A CA 1
ATOM 860 C C . VAL A 1 112 ? -13.907 0.340 17.597 1.00 96.50 112 VAL A C 1
ATOM 862 O O . VAL A 1 112 ? -15.124 0.496 17.633 1.00 96.50 112 VAL A O 1
ATOM 865 N N . ARG A 1 113 ? -13.140 0.504 18.672 1.00 95.50 113 ARG A N 1
ATOM 866 C CA . ARG A 1 113 ? -13.645 0.990 19.959 1.00 95.50 113 ARG A CA 1
ATOM 867 C C . ARG A 1 113 ? -12.944 2.289 20.309 1.00 95.50 113 ARG A C 1
ATOM 869 O O . ARG A 1 113 ? -11.719 2.356 20.232 1.00 95.50 113 ARG A O 1
ATOM 876 N N . ARG A 1 114 ? -13.703 3.308 20.709 1.00 95.56 114 ARG A N 1
ATOM 877 C CA . ARG A 1 114 ? -13.121 4.561 21.196 1.00 95.56 114 ARG A CA 1
ATOM 878 C C . ARG A 1 114 ? -12.305 4.294 22.457 1.00 95.56 114 ARG A C 1
ATOM 880 O O . ARG A 1 114 ? -12.787 3.651 23.389 1.00 95.56 114 ARG A O 1
ATOM 887 N N . GLU A 1 115 ? -11.073 4.785 22.481 1.00 95.25 115 GLU A N 1
ATOM 888 C CA . GLU A 1 115 ? -10.168 4.585 23.609 1.00 95.25 115 GLU A CA 1
ATOM 889 C C . GLU A 1 115 ? -9.165 5.733 23.695 1.00 95.25 115 GLU A C 1
ATOM 891 O O . GLU A 1 115 ? -8.560 6.113 22.692 1.00 95.25 115 GLU A O 1
ATOM 896 N N . ASP A 1 116 ? -8.994 6.288 24.894 1.00 93.75 116 ASP A N 1
ATOM 897 C CA . ASP A 1 116 ? -7.979 7.306 25.147 1.00 93.75 116 ASP A CA 1
ATOM 898 C C . ASP A 1 116 ? -6.636 6.628 25.434 1.00 93.75 116 ASP A C 1
ATOM 900 O O . ASP A 1 116 ? -6.384 6.126 26.530 1.00 93.75 116 ASP A O 1
ATOM 904 N N . VAL A 1 117 ? -5.797 6.551 24.402 1.00 95.44 117 VAL A N 1
ATOM 905 C CA . VAL A 1 117 ? -4.485 5.902 24.442 1.00 95.44 117 VAL A CA 1
ATOM 906 C C . VAL A 1 117 ? -3.366 6.931 24.317 1.00 95.44 117 VAL A C 1
ATOM 908 O O . VAL A 1 117 ? -3.420 7.864 23.519 1.00 95.44 117 VAL A O 1
ATOM 911 N N . ASN A 1 118 ? -2.283 6.717 25.061 1.00 95.62 118 ASN A N 1
ATOM 912 C CA . ASN A 1 118 ? -1.084 7.562 25.042 1.00 95.62 118 ASN A CA 1
ATOM 913 C C . ASN A 1 118 ? 0.005 7.051 24.073 1.00 95.62 118 ASN A C 1
ATOM 915 O O . ASN A 1 118 ? 1.194 7.364 24.219 1.00 95.62 118 ASN A O 1
ATOM 919 N N . PHE A 1 119 ? -0.391 6.244 23.088 1.00 96.94 119 PHE A N 1
ATOM 920 C CA . PHE A 1 119 ? 0.487 5.698 22.062 1.00 96.94 119 PHE A CA 1
ATOM 921 C C . PHE A 1 119 ? -0.180 5.730 20.685 1.00 96.94 119 PHE A C 1
ATOM 923 O O . PHE A 1 119 ? -1.400 5.713 20.569 1.00 96.94 119 PHE A O 1
ATOM 930 N N . PHE A 1 120 ? 0.635 5.762 19.635 1.00 97.06 120 PHE A N 1
ATOM 931 C CA . PHE A 1 120 ? 0.212 5.517 18.259 1.00 97.06 120 PHE A CA 1
ATOM 932 C C . PHE A 1 120 ? 0.881 4.247 17.736 1.00 97.06 120 PHE A C 1
ATOM 934 O O . PHE A 1 120 ? 1.886 3.784 18.289 1.00 97.06 120 PHE A O 1
ATOM 941 N N . THR A 1 121 ? 0.321 3.674 16.674 1.00 97.75 121 THR A N 1
ATOM 942 C CA . THR A 1 121 ? 0.813 2.422 16.097 1.00 97.75 121 THR A CA 1
ATOM 943 C C . THR A 1 121 ? 1.417 2.630 14.719 1.00 97.75 121 THR A C 1
ATOM 945 O O . THR A 1 121 ? 0.850 3.321 13.876 1.00 97.75 121 THR A O 1
ATOM 948 N N . GLU A 1 122 ? 2.546 1.978 14.465 1.00 96.56 122 GLU A N 1
ATOM 949 C CA . GLU A 1 122 ? 3.140 1.880 13.132 1.00 96.56 122 GLU A CA 1
ATOM 950 C C . GLU A 1 122 ? 3.148 0.421 12.668 1.00 96.56 122 GLU A C 1
ATOM 952 O O . GLU A 1 122 ? 3.659 -0.430 13.408 1.00 96.56 122 GLU A O 1
ATOM 957 N N . PRO A 1 123 ? 2.633 0.108 11.463 1.00 95.19 123 PRO A N 1
ATOM 958 C CA . PRO A 1 123 ? 2.671 -1.252 10.947 1.00 95.19 123 PRO A CA 1
ATOM 959 C C . PRO A 1 123 ? 4.114 -1.728 10.775 1.00 95.19 123 PRO A C 1
ATOM 961 O O . PRO A 1 123 ? 5.015 -0.974 10.403 1.00 95.19 123 PRO A O 1
ATOM 964 N N . ARG A 1 124 ? 4.325 -3.017 11.019 1.00 93.12 124 ARG A N 1
ATOM 965 C CA . ARG A 1 124 ? 5.524 -3.748 10.620 1.00 93.12 124 ARG A CA 1
ATOM 966 C C . ARG A 1 124 ? 5.133 -4.620 9.443 1.00 93.12 124 ARG A C 1
ATOM 968 O O . ARG A 1 124 ? 4.362 -5.567 9.592 1.00 93.12 124 ARG A O 1
ATOM 975 N N . ASP A 1 125 ? 5.661 -4.280 8.279 1.00 88.81 125 ASP A N 1
ATOM 976 C CA . ASP A 1 125 ? 5.332 -4.947 7.029 1.00 88.81 125 ASP A CA 1
ATOM 977 C C . ASP A 1 125 ? 6.573 -5.402 6.261 1.00 88.81 125 ASP A C 1
ATOM 979 O O . ASP A 1 125 ? 7.709 -5.000 6.537 1.00 88.81 125 ASP A O 1
ATOM 983 N N . HIS A 1 126 ? 6.347 -6.297 5.308 1.00 85.06 126 HIS A N 1
ATOM 984 C CA . HIS A 1 126 ? 7.331 -6.665 4.309 1.00 85.06 126 HIS A CA 1
ATOM 985 C C . HIS A 1 126 ? 6.748 -6.485 2.910 1.00 85.06 126 HIS A C 1
ATOM 987 O O . HIS A 1 126 ? 5.582 -6.790 2.663 1.00 85.06 126 HIS A O 1
ATOM 993 N N . LEU A 1 127 ? 7.596 -6.014 1.997 1.00 84.69 127 LEU A N 1
ATOM 994 C CA . LEU A 1 127 ? 7.313 -5.894 0.575 1.00 84.69 127 LEU A CA 1
ATOM 995 C C . LEU A 1 127 ? 8.156 -6.926 -0.175 1.00 84.69 127 LEU A C 1
ATOM 997 O O . LEU A 1 127 ? 9.365 -7.024 0.039 1.00 84.69 127 LEU A O 1
ATOM 1001 N N . ARG A 1 128 ? 7.528 -7.676 -1.073 1.00 83.62 128 ARG A N 1
ATOM 1002 C CA . ARG A 1 128 ? 8.186 -8.601 -1.990 1.00 83.62 128 ARG A CA 1
ATOM 1003 C C . ARG A 1 128 ? 7.871 -8.181 -3.414 1.00 83.62 128 ARG A C 1
ATOM 1005 O O . ARG A 1 128 ? 6.718 -7.930 -3.744 1.00 83.62 128 ARG A O 1
ATOM 1012 N N . VAL A 1 129 ? 8.900 -8.144 -4.250 1.00 86.31 129 VAL A N 1
ATOM 1013 C CA . VAL A 1 129 ? 8.773 -7.895 -5.686 1.00 86.31 129 VAL A CA 1
ATOM 1014 C C . VAL A 1 129 ? 9.230 -9.145 -6.419 1.00 86.31 129 VAL A C 1
ATOM 1016 O O . VAL A 1 129 ? 10.322 -9.652 -6.169 1.00 86.31 129 VAL A O 1
ATOM 1019 N N . PHE A 1 130 ? 8.386 -9.652 -7.307 1.00 85.75 130 PHE A N 1
ATOM 1020 C CA . PHE A 1 130 ? 8.685 -10.787 -8.163 1.00 85.75 130 PHE A CA 1
ATOM 1021 C C . PHE A 1 130 ? 8.639 -10.336 -9.621 1.00 85.75 130 PHE A C 1
ATOM 1023 O O . PHE A 1 130 ? 7.605 -9.866 -10.092 1.00 85.75 130 PHE A O 1
ATOM 1030 N N . ILE A 1 131 ? 9.754 -10.469 -10.338 1.00 86.19 131 ILE A N 1
ATOM 1031 C CA . ILE A 1 131 ? 9.835 -10.123 -11.761 1.00 86.19 131 ILE A CA 1
ATOM 1032 C C . ILE A 1 131 ? 9.136 -11.218 -12.569 1.00 86.19 131 ILE A C 1
ATOM 1034 O O . ILE A 1 131 ? 9.436 -12.403 -12.430 1.00 86.19 131 ILE A O 1
ATOM 1038 N N . MET A 1 132 ? 8.195 -10.816 -13.417 1.00 83.75 132 MET A N 1
ATOM 1039 C CA . MET A 1 132 ? 7.369 -11.710 -14.217 1.00 83.75 132 MET A CA 1
ATOM 1040 C C . MET A 1 132 ? 7.826 -11.697 -15.679 1.00 83.75 132 MET A C 1
ATOM 1042 O O . MET A 1 132 ? 8.193 -10.662 -16.225 1.00 83.75 132 MET A O 1
ATOM 1046 N N . GLY A 1 133 ? 7.705 -12.840 -16.356 1.00 80.25 133 GLY A N 1
ATOM 1047 C CA . GLY A 1 133 ? 7.745 -12.915 -17.818 1.00 80.25 133 GLY A CA 1
ATOM 1048 C C . GLY A 1 133 ? 9.006 -12.340 -18.479 1.00 80.25 133 GLY A C 1
ATOM 1049 O O . GLY A 1 133 ? 10.125 -12.503 -17.996 1.00 80.25 133 GLY A O 1
ATOM 1050 N N . ARG A 1 134 ? 8.816 -11.725 -19.655 1.00 83.31 134 ARG A N 1
ATOM 1051 C CA . ARG A 1 134 ? 9.899 -11.154 -20.463 1.00 83.31 134 ARG A CA 1
ATOM 1052 C C . ARG A 1 134 ? 10.203 -9.725 -20.022 1.00 83.31 134 ARG A C 1
ATOM 1054 O O . ARG A 1 134 ? 9.288 -8.921 -19.857 1.00 83.31 134 ARG A O 1
ATOM 1061 N N . CYS A 1 135 ? 11.492 -9.430 -19.916 1.00 87.94 135 CYS A N 1
ATOM 1062 C CA . CYS A 1 135 ? 12.016 -8.120 -19.554 1.00 87.94 135 CYS A CA 1
ATOM 1063 C C . CYS A 1 135 ? 12.800 -7.522 -20.724 1.00 87.94 135 CYS A C 1
ATOM 1065 O O . CYS A 1 135 ? 13.416 -8.254 -21.505 1.00 87.94 135 CYS A O 1
ATOM 1067 N N . ASP A 1 136 ? 12.787 -6.199 -20.808 1.00 88.44 136 ASP A N 1
ATOM 1068 C CA . ASP A 1 136 ? 13.627 -5.412 -21.700 1.00 88.44 136 ASP A CA 1
ATOM 1069 C C . ASP A 1 136 ? 14.880 -4.972 -20.939 1.00 88.44 136 ASP A C 1
ATOM 1071 O O . ASP A 1 136 ? 14.807 -4.695 -19.740 1.00 88.44 136 ASP A O 1
ATOM 1075 N N . ARG A 1 137 ? 16.022 -4.906 -21.630 1.00 89.62 137 ARG A N 1
ATOM 1076 C CA . ARG A 1 137 ? 17.313 -4.500 -21.063 1.00 89.62 137 ARG A CA 1
ATOM 1077 C C . ARG A 1 137 ? 17.917 -3.365 -21.878 1.00 89.62 137 ARG A C 1
ATOM 1079 O O . ARG A 1 137 ? 17.880 -3.407 -23.106 1.00 89.62 137 ARG A O 1
ATOM 1086 N N . ALA A 1 138 ? 18.537 -2.415 -21.190 1.00 91.44 138 ALA A N 1
ATOM 1087 C CA . ALA A 1 138 ? 19.427 -1.421 -21.770 1.00 91.44 138 ALA A CA 1
ATOM 1088 C C . ALA A 1 138 ? 20.659 -1.240 -20.874 1.00 91.44 138 ALA A C 1
ATOM 1090 O O . ALA A 1 138 ? 20.541 -1.234 -19.651 1.00 91.44 138 ALA A O 1
ATOM 1091 N N . ASP A 1 139 ? 21.836 -1.065 -21.468 1.00 90.44 139 ASP A N 1
ATOM 1092 C CA . ASP A 1 139 ? 23.032 -0.700 -20.711 1.00 90.44 139 ASP A CA 1
ATOM 1093 C C . ASP A 1 139 ? 23.126 0.835 -20.634 1.00 90.44 139 ASP A C 1
ATOM 1095 O O . ASP A 1 139 ? 23.037 1.532 -21.648 1.00 90.44 139 ASP A O 1
ATOM 1099 N N . VAL A 1 140 ? 23.270 1.370 -19.419 1.00 86.12 140 VAL A N 1
ATOM 1100 C CA . VAL A 1 140 ? 23.322 2.812 -19.134 1.00 86.12 140 VAL A CA 1
ATOM 1101 C C . VAL A 1 140 ? 24.642 3.113 -18.432 1.00 86.12 140 VAL A C 1
ATOM 1103 O O . VAL A 1 140 ? 24.773 2.990 -17.213 1.00 86.12 140 VAL A O 1
ATOM 1106 N N . GLY A 1 141 ? 25.655 3.479 -19.219 1.00 88.38 141 GLY A N 1
ATOM 1107 C CA . GLY A 1 141 ? 27.020 3.626 -18.717 1.00 88.38 141 GLY A CA 1
ATOM 1108 C C . GLY A 1 141 ? 27.549 2.292 -18.186 1.00 88.38 141 GLY A C 1
ATOM 1109 O O . GLY A 1 141 ? 27.688 1.338 -18.943 1.00 88.38 141 GLY A O 1
ATOM 1110 N N . SER A 1 142 ? 27.842 2.225 -16.886 1.00 85.75 142 SER A N 1
ATOM 1111 C CA . SER A 1 142 ? 28.278 0.996 -16.208 1.00 85.75 142 SER A CA 1
ATOM 1112 C C . SER A 1 142 ? 27.139 0.201 -15.552 1.00 85.75 142 SER A C 1
ATOM 1114 O O . SER A 1 142 ? 27.406 -0.844 -14.963 1.00 85.75 142 SER A O 1
ATOM 1116 N N . LEU A 1 143 ? 25.892 0.679 -15.631 1.00 84.00 143 LEU A N 1
ATOM 1117 C CA . LEU A 1 143 ? 24.708 0.040 -15.048 1.00 84.00 143 LEU A CA 1
ATOM 1118 C C . LEU A 1 143 ? 23.971 -0.793 -16.102 1.00 84.00 143 LEU A C 1
ATOM 1120 O O . LEU A 1 143 ? 23.918 -0.416 -17.273 1.00 84.00 143 LEU A O 1
ATOM 1124 N N . SER A 1 144 ? 23.327 -1.879 -15.676 1.00 84.62 144 SER A N 1
ATOM 1125 C CA . SER A 1 144 ? 22.302 -2.550 -16.484 1.00 84.62 144 SER A CA 1
ATOM 1126 C C . SER A 1 144 ? 20.923 -2.102 -16.010 1.00 84.62 144 SER A C 1
ATOM 1128 O O . SER A 1 144 ? 20.561 -2.308 -14.856 1.00 84.62 144 SER A O 1
ATOM 1130 N N . ALA A 1 145 ? 20.158 -1.471 -16.893 1.00 90.00 145 ALA A N 1
ATOM 1131 C CA . ALA A 1 145 ? 18.780 -1.086 -16.640 1.00 90.00 145 ALA A CA 1
ATOM 1132 C C . ALA A 1 145 ? 17.830 -2.114 -17.248 1.00 90.00 145 ALA A C 1
ATOM 1134 O O . ALA A 1 145 ? 18.015 -2.570 -18.379 1.00 90.00 145 ALA A O 1
ATOM 1135 N N . TRP A 1 146 ? 16.778 -2.438 -16.511 1.00 91.00 146 TRP A N 1
ATOM 1136 C CA . TRP A 1 146 ? 15.794 -3.422 -16.920 1.00 91.00 146 TRP A CA 1
ATOM 1137 C C . TRP A 1 146 ? 14.384 -2.921 -16.681 1.00 91.00 146 TRP A C 1
ATOM 1139 O O . TRP A 1 146 ? 14.124 -2.248 -15.687 1.00 91.00 146 TRP A O 1
ATOM 1149 N N . SER A 1 147 ? 13.452 -3.303 -17.548 1.00 91.81 147 SER A N 1
ATOM 1150 C CA . SER A 1 147 ? 12.034 -3.053 -17.312 1.00 91.81 147 SER A CA 1
ATOM 1151 C C . SER A 1 147 ? 11.184 -4.258 -17.673 1.00 91.81 147 SER A C 1
ATOM 1153 O O . SER A 1 147 ? 11.507 -5.023 -18.582 1.00 91.81 147 SER A O 1
ATOM 1155 N N . GLY A 1 148 ? 10.083 -4.449 -16.959 1.00 89.88 148 GLY A N 1
ATOM 1156 C CA . GLY A 1 148 ? 9.251 -5.626 -17.157 1.00 89.88 148 GLY A CA 1
ATOM 1157 C C . GLY A 1 148 ? 8.040 -5.661 -16.238 1.00 89.88 148 GLY A C 1
ATOM 1158 O O . GLY A 1 148 ? 7.911 -4.816 -15.344 1.00 89.88 148 GLY A O 1
ATOM 1159 N N . PRO A 1 149 ? 7.122 -6.612 -16.474 1.00 90.81 149 PRO A N 1
ATOM 1160 C CA . PRO A 1 149 ? 6.028 -6.853 -15.556 1.00 90.81 149 PRO A CA 1
ATOM 1161 C C . PRO A 1 149 ? 6.562 -7.445 -14.248 1.00 90.81 149 PRO A C 1
ATOM 1163 O O . PRO A 1 149 ? 7.530 -8.202 -14.231 1.00 90.81 149 PRO A O 1
ATOM 1166 N N . MET A 1 150 ? 5.920 -7.104 -13.140 1.00 90.44 150 MET A N 1
ATOM 1167 C CA . MET A 1 150 ? 6.253 -7.604 -11.815 1.00 90.44 150 MET A CA 1
ATOM 1168 C C . MET A 1 150 ? 4.997 -7.762 -10.968 1.00 90.44 150 MET A C 1
ATOM 1170 O O . MET A 1 150 ? 4.002 -7.065 -11.164 1.00 90.44 150 MET A O 1
ATOM 1174 N N . ARG A 1 151 ? 5.065 -8.668 -10.000 1.00 90.69 151 ARG A N 1
ATOM 1175 C CA . ARG A 1 151 ? 4.079 -8.794 -8.934 1.00 90.69 151 ARG A CA 1
ATOM 1176 C C . ARG A 1 151 ? 4.661 -8.226 -7.654 1.00 90.69 151 ARG A C 1
ATOM 1178 O O . ARG A 1 151 ? 5.777 -8.579 -7.273 1.00 90.69 151 ARG A O 1
ATOM 1185 N N . VAL A 1 152 ? 3.902 -7.359 -7.004 1.00 90.19 152 VAL A N 1
ATOM 1186 C CA . VAL A 1 152 ? 4.246 -6.783 -5.709 1.00 90.19 152 VAL A CA 1
ATOM 1187 C C . VAL A 1 152 ? 3.311 -7.371 -4.664 1.00 90.19 152 VAL A C 1
ATOM 1189 O O . VAL A 1 152 ? 2.096 -7.281 -4.812 1.00 90.19 152 VAL A O 1
ATOM 1192 N N . THR A 1 153 ? 3.885 -7.954 -3.618 1.00 89.19 153 THR A N 1
ATOM 1193 C CA . THR A 1 153 ? 3.178 -8.539 -2.476 1.00 89.19 153 THR A CA 1
ATOM 1194 C C . THR A 1 153 ? 3.569 -7.767 -1.227 1.00 89.19 153 THR A C 1
ATOM 1196 O O . THR A 1 153 ? 4.759 -7.630 -0.939 1.00 89.19 153 THR A O 1
ATOM 1199 N N . LYS A 1 154 ? 2.592 -7.277 -0.466 1.00 88.38 154 LYS A N 1
ATOM 1200 C CA . LYS A 1 154 ? 2.830 -6.605 0.813 1.00 88.38 154 LYS A CA 1
ATOM 1201 C C . LYS A 1 154 ? 2.034 -7.284 1.918 1.00 88.38 154 LYS A C 1
ATOM 1203 O O . LYS A 1 154 ? 0.833 -7.489 1.763 1.00 88.38 154 LYS A O 1
ATOM 1208 N N . ALA A 1 155 ? 2.687 -7.598 3.034 1.00 89.06 155 ALA A N 1
ATOM 1209 C CA . ALA A 1 155 ? 2.029 -8.189 4.197 1.00 89.06 155 ALA A CA 1
ATOM 1210 C C . ALA A 1 155 ? 2.456 -7.497 5.493 1.00 89.06 155 ALA A C 1
ATOM 1212 O O . ALA A 1 155 ? 3.650 -7.311 5.744 1.00 89.06 155 ALA A O 1
ATOM 1213 N N . VAL A 1 156 ? 1.472 -7.144 6.320 1.00 91.38 156 VAL A N 1
ATOM 1214 C CA . VAL A 1 156 ? 1.687 -6.687 7.699 1.00 91.38 156 VAL A CA 1
ATOM 1215 C C . VAL A 1 156 ? 1.706 -7.918 8.588 1.00 91.38 156 VAL A C 1
ATOM 1217 O O . VAL A 1 156 ? 0.839 -8.776 8.471 1.00 91.38 156 VAL A O 1
ATOM 1220 N N . TYR A 1 157 ? 2.700 -8.004 9.460 1.00 91.12 157 TYR A N 1
ATOM 1221 C CA . TYR A 1 157 ? 2.899 -9.153 10.347 1.00 91.12 157 TYR A CA 1
ATOM 1222 C C . TYR A 1 157 ? 2.973 -8.746 11.826 1.00 91.12 157 TYR A C 1
ATOM 1224 O O . TYR A 1 157 ? 3.105 -9.582 12.713 1.00 91.12 157 TYR A O 1
ATOM 1232 N N . GLY A 1 158 ? 2.906 -7.447 12.108 1.00 94.25 158 GLY A N 1
ATOM 1233 C CA . GLY A 1 158 ? 2.886 -6.906 13.458 1.00 94.25 158 GLY A CA 1
ATOM 1234 C C . GLY A 1 158 ? 2.847 -5.389 13.428 1.00 94.25 158 GLY A C 1
ATOM 1235 O O . GLY A 1 158 ? 2.673 -4.778 12.374 1.00 94.25 158 GLY A O 1
ATOM 1236 N N . PHE A 1 159 ? 3.069 -4.764 14.577 1.00 96.69 159 PHE A N 1
ATOM 1237 C CA . PHE A 1 159 ? 3.126 -3.309 14.689 1.00 96.69 159 PHE A CA 1
ATOM 1238 C C . PHE A 1 159 ? 4.008 -2.863 15.854 1.00 96.69 159 PHE A C 1
ATOM 1240 O O . PHE A 1 159 ? 4.461 -3.661 16.675 1.00 96.69 159 PHE A O 1
ATOM 1247 N N . ARG A 1 160 ? 4.325 -1.573 15.890 1.00 97.94 160 ARG A N 1
ATOM 1248 C CA . ARG A 1 160 ? 5.054 -0.921 16.980 1.00 97.94 160 ARG A CA 1
ATOM 1249 C C . ARG A 1 160 ? 4.118 0.036 17.686 1.00 97.94 160 ARG A C 1
ATOM 1251 O O . ARG A 1 160 ? 3.528 0.874 17.014 1.00 97.94 160 ARG A O 1
ATOM 1258 N N . LYS A 1 161 ? 4.047 -0.028 19.012 1.00 98.00 161 LYS A N 1
ATOM 1259 C CA . LYS A 1 161 ? 3.441 1.031 19.824 1.00 98.00 161 LYS A CA 1
ATOM 1260 C C . LYS A 1 161 ? 4.511 2.060 20.151 1.00 98.00 161 LYS A C 1
ATOM 1262 O O . LYS A 1 161 ? 5.570 1.707 20.674 1.00 98.00 161 LYS A O 1
ATOM 1267 N N . LYS A 1 162 ? 4.253 3.327 19.849 1.00 97.88 162 LYS A N 1
ATOM 1268 C CA . LYS A 1 162 ? 5.148 4.443 20.164 1.00 97.88 162 LYS A CA 1
ATOM 1269 C C . LYS A 1 162 ? 4.415 5.479 20.990 1.00 97.88 162 LYS A C 1
ATOM 1271 O O . LYS A 1 162 ? 3.271 5.799 20.694 1.00 97.88 162 LYS A O 1
ATOM 1276 N N . SER A 1 163 ? 5.075 6.016 22.010 1.00 97.44 163 SER A N 1
ATOM 1277 C CA . SER A 1 163 ? 4.486 7.052 22.859 1.00 97.44 163 SER A CA 1
ATOM 1278 C C . SER A 1 163 ? 4.122 8.283 22.036 1.00 97.44 163 SER A C 1
ATOM 1280 O O . SER A 1 163 ? 4.950 8.787 21.277 1.00 97.44 163 SER A O 1
ATOM 1282 N N . THR A 1 164 ? 2.915 8.812 22.232 1.00 95.12 164 THR A N 1
ATOM 1283 C CA . THR A 1 164 ? 2.495 10.079 21.613 1.00 95.12 164 THR A CA 1
ATOM 1284 C C . THR A 1 164 ? 3.278 11.279 22.148 1.00 95.12 164 THR A C 1
ATOM 1286 O O . THR A 1 164 ? 3.385 12.288 21.461 1.00 95.12 164 THR A O 1
ATOM 1289 N N . VAL A 1 165 ? 3.867 11.169 23.345 1.00 96.06 165 VAL A N 1
ATOM 1290 C CA . VAL A 1 165 ? 4.575 12.271 24.015 1.00 96.06 165 VAL A CA 1
ATOM 1291 C C . VAL A 1 165 ? 5.985 12.468 23.462 1.00 96.06 165 VAL A C 1
ATOM 1293 O O . VAL A 1 165 ? 6.420 13.595 23.254 1.00 96.06 165 VAL A O 1
ATOM 1296 N N . ASN A 1 166 ? 6.732 11.380 23.264 1.00 96.19 166 ASN A N 1
ATOM 1297 C CA . ASN A 1 166 ? 8.157 11.452 22.917 1.00 96.19 166 ASN A CA 1
ATOM 1298 C C . ASN A 1 166 ? 8.562 10.566 21.729 1.00 96.19 166 ASN A C 1
ATOM 1300 O O . ASN A 1 166 ? 9.749 10.475 21.419 1.00 96.19 166 ASN A O 1
ATOM 1304 N N . GLY A 1 167 ? 7.610 9.875 21.094 1.00 95.06 167 GLY A N 1
ATOM 1305 C CA . GLY A 1 167 ? 7.857 8.999 19.948 1.00 95.06 167 GLY A CA 1
ATOM 1306 C C . GLY A 1 167 ? 8.675 7.741 20.259 1.00 95.06 167 GLY A C 1
ATOM 1307 O O . GLY A 1 167 ? 9.005 6.992 19.337 1.00 95.06 167 GLY A O 1
ATOM 1308 N N . LYS A 1 168 ? 9.023 7.480 21.528 1.00 97.12 168 LYS A N 1
ATOM 1309 C CA . LYS A 1 168 ? 9.812 6.301 21.900 1.00 97.12 168 LYS A CA 1
ATOM 1310 C C . LYS A 1 168 ? 8.993 5.033 21.705 1.00 97.12 168 LYS A C 1
ATOM 1312 O O . LYS A 1 168 ? 7.800 4.999 22.008 1.00 97.12 168 LYS A O 1
ATOM 1317 N N . LEU A 1 169 ? 9.666 3.991 21.223 1.00 97.56 169 LEU A N 1
ATOM 1318 C CA . LEU A 1 169 ? 9.117 2.643 21.145 1.00 97.56 169 LEU A CA 1
ATOM 1319 C C . LEU A 1 169 ? 8.744 2.169 22.554 1.00 97.56 169 LEU A C 1
ATOM 1321 O O . LEU A 1 169 ? 9.597 2.138 23.437 1.00 97.56 169 LEU A O 1
ATOM 1325 N N . ILE A 1 170 ? 7.476 1.816 22.732 1.00 97.69 170 ILE A N 1
ATOM 1326 C CA . ILE A 1 170 ? 6.945 1.201 23.949 1.00 97.69 170 ILE A CA 1
ATOM 1327 C C . ILE A 1 170 ? 7.007 -0.316 23.795 1.00 97.69 170 ILE A C 1
ATOM 1329 O O . ILE A 1 170 ? 7.519 -1.008 24.666 1.00 97.69 170 ILE A O 1
ATOM 1333 N N . GLU A 1 171 ? 6.507 -0.825 22.667 1.00 97.06 171 GLU A N 1
ATOM 1334 C CA . GLU A 1 171 ? 6.311 -2.258 22.465 1.00 97.06 171 GLU A CA 1
ATOM 1335 C C . GLU A 1 171 ? 6.392 -2.628 20.980 1.00 97.06 171 GLU A C 1
ATOM 1337 O O . GLU A 1 171 ? 6.009 -1.845 20.103 1.00 97.06 171 GLU A O 1
ATOM 1342 N N . MET A 1 172 ? 6.873 -3.840 20.699 1.00 96.44 172 MET A N 1
ATOM 1343 C CA . MET A 1 172 ? 6.727 -4.494 19.401 1.00 96.44 172 MET A CA 1
ATOM 1344 C C . MET A 1 172 ? 5.717 -5.625 19.539 1.00 96.44 172 MET A C 1
ATOM 1346 O O . MET A 1 172 ? 5.982 -6.591 20.244 1.00 96.44 172 MET A O 1
ATOM 1350 N N . CYS A 1 173 ? 4.600 -5.512 18.834 1.00 94.56 173 CYS A N 1
ATOM 1351 C CA . CYS A 1 173 ? 3.519 -6.485 18.864 1.00 94.56 173 CYS A CA 1
ATOM 1352 C C . CYS A 1 173 ? 3.528 -7.320 17.576 1.00 94.56 173 CYS A C 1
ATOM 1354 O O . CYS A 1 173 ? 3.926 -6.835 16.505 1.00 94.56 173 CYS A O 1
ATOM 1356 N N . GLU A 1 174 ? 3.088 -8.568 17.688 1.00 93.50 174 GLU A N 1
ATOM 1357 C CA . GLU A 1 174 ? 2.664 -9.399 16.558 1.00 93.50 174 GLU A CA 1
ATOM 1358 C C . GLU A 1 174 ? 1.157 -9.224 16.351 1.00 93.50 174 GLU A C 1
ATOM 1360 O O . GLU A 1 174 ? 0.464 -8.702 17.227 1.00 93.50 174 GLU A O 1
ATOM 1365 N N . LEU A 1 175 ? 0.651 -9.587 15.174 1.00 90.38 175 LEU A N 1
ATOM 1366 C CA . LEU A 1 175 ? -0.795 -9.611 14.967 1.00 90.38 175 LEU A CA 1
ATOM 1367 C C . LEU A 1 175 ? -1.396 -10.820 15.689 1.00 90.38 175 LEU A C 1
ATOM 1369 O O . LEU A 1 175 ? -0.843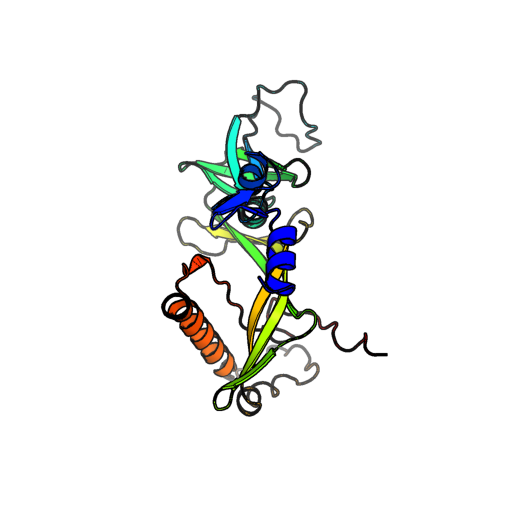 -11.913 15.630 1.00 90.38 175 LEU A O 1
ATOM 1373 N N . GLU A 1 176 ? -2.556 -10.630 16.315 1.00 86.62 176 GLU A N 1
ATOM 1374 C CA . GLU A 1 176 ? -3.314 -11.718 16.956 1.00 86.62 176 GLU A CA 1
ATOM 1375 C C . GLU A 1 176 ? -3.776 -12.782 15.948 1.00 86.62 176 GLU A C 1
ATOM 1377 O O . GLU A 1 176 ? -3.941 -13.949 16.290 1.00 86.62 176 GLU A O 1
ATOM 1382 N N . SER A 1 177 ? -3.971 -12.383 14.689 1.00 82.62 177 SER A N 1
ATOM 1383 C CA . SER A 1 177 ? -4.285 -13.272 13.573 1.00 82.62 177 SER A CA 1
ATOM 1384 C C . SER A 1 177 ? -3.489 -12.879 12.333 1.00 82.62 177 SER A C 1
ATOM 1386 O O . SER A 1 177 ? -3.161 -11.708 12.124 1.00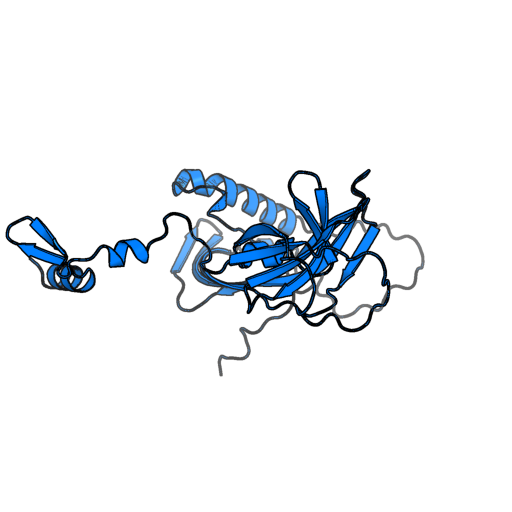 82.62 177 SER A O 1
ATOM 1388 N N . GLU A 1 178 ? -3.162 -13.868 11.501 1.00 81.75 178 GLU A N 1
ATOM 1389 C CA . GLU A 1 178 ? -2.471 -13.618 10.241 1.00 81.75 178 GLU A CA 1
ATOM 1390 C C . GLU A 1 178 ? -3.376 -12.814 9.300 1.00 81.75 178 GLU A C 1
ATOM 1392 O O . GLU A 1 178 ? -4.496 -13.214 8.978 1.00 81.75 178 GLU A O 1
ATOM 1397 N N . MET A 1 179 ? -2.881 -11.664 8.847 1.00 87.88 179 MET A N 1
ATOM 1398 C CA . MET A 1 179 ? -3.590 -10.834 7.886 1.00 87.88 179 MET A CA 1
ATOM 1399 C C . MET A 1 179 ? -3.183 -11.235 6.463 1.00 87.88 179 MET A C 1
ATOM 1401 O O . MET A 1 179 ? -1.984 -11.316 6.177 1.00 87.88 179 MET A O 1
ATOM 1405 N N . PRO A 1 180 ? -4.138 -11.437 5.536 1.00 89.12 180 PRO A N 1
ATOM 1406 C CA . PRO A 1 180 ? -3.798 -11.816 4.174 1.00 89.12 180 PRO A CA 1
ATOM 1407 C C . PRO A 1 180 ? -2.988 -10.701 3.491 1.00 89.12 180 PRO A C 1
ATOM 1409 O O . PRO A 1 180 ? -3.354 -9.523 3.604 1.00 89.12 180 PRO A O 1
ATOM 1412 N N . PRO A 1 181 ? -1.912 -11.041 2.756 1.00 88.81 181 PRO A N 1
ATOM 1413 C CA . PRO A 1 181 ? -1.158 -10.052 2.002 1.00 88.81 181 PRO A CA 1
ATOM 1414 C C . PRO A 1 181 ? -2.033 -9.438 0.908 1.00 88.81 181 PRO A C 1
ATOM 1416 O O . PRO A 1 181 ? -2.906 -10.109 0.351 1.00 88.81 181 PRO A O 1
ATOM 1419 N N . PHE A 1 182 ? -1.766 -8.185 0.540 1.00 87.69 182 PHE A N 1
ATOM 1420 C CA . PHE A 1 182 ? -2.272 -7.667 -0.727 1.00 87.69 182 PHE A CA 1
ATOM 1421 C C . PHE A 1 182 ? -1.225 -7.808 -1.817 1.00 87.69 182 PHE A C 1
ATOM 1423 O O . PHE A 1 182 ? -0.044 -7.503 -1.631 1.00 87.69 182 PHE A O 1
ATOM 1430 N N . GLU A 1 183 ? -1.696 -8.236 -2.981 1.00 88.69 183 GLU A N 1
ATOM 1431 C CA . GLU A 1 183 ? -0.878 -8.418 -4.167 1.00 88.69 183 GLU A CA 1
ATOM 1432 C C . GLU A 1 183 ? -1.428 -7.591 -5.319 1.00 88.69 183 GLU A C 1
ATOM 1434 O O . GLU A 1 183 ? -2.642 -7.446 -5.486 1.00 88.69 183 GLU A O 1
ATOM 1439 N N . TYR A 1 184 ? -0.532 -7.036 -6.124 1.00 89.12 184 TYR A N 1
ATOM 1440 C CA . TYR A 1 184 ? -0.901 -6.376 -7.365 1.00 89.12 184 TYR A CA 1
ATOM 1441 C C . TYR A 1 184 ? 0.179 -6.568 -8.422 1.00 89.12 184 TYR A C 1
ATOM 1443 O O . TYR A 1 184 ? 1.376 -6.604 -8.133 1.00 89.12 184 TYR A O 1
ATOM 1451 N N . GLU A 1 185 ? -0.262 -6.710 -9.667 1.00 91.81 185 GLU A N 1
ATOM 1452 C CA . GLU A 1 185 ? 0.625 -6.752 -10.820 1.00 91.81 185 GLU A CA 1
ATOM 1453 C C . GLU A 1 185 ? 0.814 -5.343 -11.369 1.00 91.81 185 GLU A C 1
ATOM 1455 O O . GLU A 1 185 ? -0.129 -4.560 -11.478 1.00 91.81 185 GLU A O 1
ATOM 1460 N N . THR A 1 186 ? 2.056 -5.015 -11.693 1.00 92.06 186 THR A N 1
ATOM 1461 C CA . THR A 1 186 ? 2.452 -3.724 -12.247 1.00 92.06 186 THR A CA 1
ATOM 1462 C C . THR A 1 186 ? 3.622 -3.916 -13.210 1.00 92.06 186 THR A C 1
ATOM 1464 O O . THR A 1 186 ? 4.050 -5.039 -13.484 1.00 92.06 186 THR A O 1
ATOM 1467 N N . ARG A 1 187 ? 4.152 -2.825 -13.752 1.00 92.69 187 ARG A N 1
ATOM 1468 C CA . ARG A 1 187 ? 5.453 -2.799 -14.421 1.00 92.69 187 ARG A CA 1
ATOM 1469 C C . ARG A 1 187 ? 6.413 -1.980 -13.579 1.00 92.69 187 ARG A C 1
ATOM 1471 O O . ARG A 1 187 ? 6.001 -1.026 -12.930 1.00 92.69 187 ARG A O 1
ATOM 1478 N N . GLY A 1 188 ? 7.689 -2.320 -13.632 1.00 90.62 188 GLY A N 1
ATOM 1479 C CA . GLY A 1 188 ? 8.712 -1.503 -12.995 1.00 90.62 188 GLY A CA 1
ATOM 1480 C C . GLY A 1 188 ? 10.015 -1.494 -13.767 1.00 90.62 188 GLY A C 1
ATOM 1481 O O . GLY A 1 188 ? 10.185 -2.218 -14.751 1.00 90.62 188 GLY A O 1
ATOM 1482 N N . LEU A 1 189 ? 10.898 -0.623 -13.293 1.00 89.81 189 LEU A N 1
ATOM 1483 C CA . LEU A 1 189 ? 12.258 -0.406 -13.758 1.00 89.81 189 LEU A CA 1
ATOM 1484 C C . LEU A 1 189 ? 13.191 -0.753 -12.597 1.00 89.81 189 LEU A C 1
ATOM 1486 O O . LEU A 1 189 ? 12.958 -0.300 -11.477 1.00 89.81 189 LEU A O 1
ATOM 1490 N N . TRP A 1 190 ? 14.234 -1.532 -12.850 1.00 89.31 190 TRP A N 1
ATOM 1491 C CA . TRP A 1 190 ? 15.283 -1.790 -11.868 1.00 89.31 190 TRP A CA 1
ATOM 1492 C C . TRP A 1 190 ? 16.655 -1.616 -12.501 1.00 89.31 190 TRP A C 1
ATOM 1494 O O . TRP A 1 190 ? 16.829 -1.747 -13.715 1.00 89.31 190 TRP A O 1
ATOM 1504 N N . LEU A 1 191 ? 17.615 -1.253 -11.658 1.00 86.50 191 LEU A N 1
ATOM 1505 C CA . LEU A 1 191 ? 18.989 -0.989 -12.044 1.00 86.50 191 LEU A CA 1
ATOM 1506 C C . LEU A 1 191 ? 19.883 -1.977 -11.311 1.00 86.50 191 LEU A C 1
ATOM 1508 O O . LEU A 1 191 ? 19.905 -1.994 -10.080 1.00 86.50 191 LEU A O 1
ATOM 1512 N N . ASP A 1 192 ? 20.641 -2.750 -12.074 1.00 81.94 192 ASP A N 1
ATOM 1513 C CA . ASP A 1 192 ? 21.682 -3.609 -11.539 1.00 81.94 192 ASP A CA 1
ATOM 1514 C C . ASP A 1 192 ? 23.002 -2.832 -11.581 1.00 81.94 192 ASP A C 1
ATOM 1516 O O . ASP A 1 192 ? 23.472 -2.457 -12.670 1.00 81.94 192 ASP A O 1
ATOM 1520 N N . PRO A 1 193 ? 23.608 -2.540 -10.418 1.00 79.25 193 PRO A N 1
ATOM 1521 C CA . PRO A 1 193 ? 24.908 -1.909 -10.393 1.00 79.25 193 PRO A CA 1
ATOM 1522 C C . PRO A 1 193 ? 25.992 -2.892 -10.868 1.00 79.25 193 PRO A C 1
ATOM 1524 O O . PRO A 1 193 ? 25.835 -4.111 -10.766 1.00 79.25 193 PRO A O 1
ATOM 1527 N N . PRO A 1 194 ? 27.119 -2.388 -11.395 1.00 80.12 194 PRO A N 1
ATOM 1528 C CA . PRO A 1 194 ? 28.208 -3.239 -11.847 1.00 80.12 194 PRO A CA 1
ATOM 1529 C C . PRO A 1 194 ? 28.783 -4.059 -10.689 1.00 80.12 194 PRO A C 1
ATOM 1531 O O . PRO A 1 194 ? 28.843 -3.599 -9.550 1.00 80.12 194 PRO A O 1
ATOM 1534 N N . ALA A 1 195 ? 29.298 -5.251 -11.001 1.00 75.44 195 ALA A N 1
ATOM 1535 C CA . ALA A 1 195 ? 29.766 -6.231 -10.017 1.00 75.44 195 ALA A CA 1
ATOM 1536 C C . ALA A 1 195 ? 30.763 -5.681 -8.977 1.00 75.44 195 ALA A C 1
ATOM 1538 O O . ALA A 1 195 ? 30.792 -6.150 -7.843 1.00 75.44 195 ALA A O 1
ATOM 1539 N N . TRP A 1 196 ? 31.566 -4.667 -9.321 1.00 75.00 196 TRP A N 1
ATOM 1540 C CA . TRP A 1 196 ? 32.506 -4.055 -8.377 1.00 75.00 196 TRP A CA 1
ATOM 1541 C C . TRP A 1 196 ? 31.815 -3.327 -7.212 1.00 75.00 196 TRP A C 1
ATOM 1543 O O . TRP A 1 196 ? 32.393 -3.266 -6.135 1.00 75.00 196 TRP A O 1
ATOM 1553 N N . VAL A 1 197 ? 30.574 -2.852 -7.380 1.00 74.56 197 VAL A N 1
ATOM 1554 C CA . VAL A 1 197 ? 29.762 -2.244 -6.305 1.00 74.56 197 VAL A CA 1
ATOM 1555 C C . VAL A 1 197 ? 29.378 -3.283 -5.244 1.00 74.56 197 VAL A C 1
ATOM 1557 O O . VAL A 1 197 ? 29.195 -2.950 -4.073 1.00 74.56 197 VAL A O 1
ATOM 1560 N N . HIS A 1 198 ? 29.289 -4.554 -5.642 1.00 64.75 198 HIS A N 1
ATOM 1561 C CA . HIS A 1 198 ? 28.981 -5.678 -4.761 1.00 64.75 198 HIS A CA 1
ATOM 1562 C C . HIS A 1 198 ? 30.219 -6.267 -4.067 1.00 64.75 198 HIS A C 1
ATOM 1564 O O . HIS A 1 198 ? 30.079 -7.117 -3.194 1.00 64.75 198 HIS A O 1
ATOM 1570 N N . ARG A 1 199 ? 31.438 -5.828 -4.394 1.00 57.16 199 ARG A N 1
ATOM 1571 C CA . ARG A 1 199 ? 32.655 -6.459 -3.860 1.00 57.16 199 ARG A CA 1
ATOM 1572 C C . ARG A 1 199 ? 32.847 -6.228 -2.355 1.00 57.16 199 ARG A C 1
ATOM 1574 O O . ARG A 1 199 ? 33.302 -7.128 -1.666 1.00 57.16 199 ARG A O 1
ATOM 1581 N N . ASP A 1 200 ? 32.364 -5.106 -1.827 1.00 52.88 200 ASP A N 1
ATOM 1582 C CA . ASP A 1 200 ? 32.397 -4.790 -0.387 1.00 52.88 200 ASP A CA 1
ATOM 1583 C C . ASP A 1 200 ? 31.254 -5.462 0.405 1.00 52.88 200 ASP A C 1
ATOM 1585 O O . ASP A 1 200 ? 30.906 -5.043 1.511 1.00 52.88 200 ASP A O 1
ATOM 1589 N N . THR A 1 201 ? 30.570 -6.442 -0.197 1.00 52.25 201 THR A N 1
ATOM 1590 C CA . THR A 1 201 ? 29.311 -6.998 0.323 1.00 52.25 201 THR A CA 1
ATOM 1591 C C . THR A 1 201 ? 29.356 -8.485 0.643 1.00 52.25 201 THR A C 1
ATOM 1593 O O . THR A 1 201 ? 28.484 -8.959 1.371 1.00 52.25 201 THR A O 1
ATOM 1596 N N . GLU A 1 202 ? 30.365 -9.196 0.137 1.00 46.75 202 GLU A N 1
ATOM 1597 C CA . GLU A 1 202 ? 30.506 -10.650 0.275 1.00 46.75 202 GLU A CA 1
ATOM 1598 C C . GLU A 1 202 ? 31.318 -11.069 1.513 1.00 46.75 202 GLU A C 1
ATOM 1600 O O . GLU A 1 202 ? 31.156 -12.198 1.975 1.00 46.75 202 GLU A O 1
ATOM 1605 N N . ASP A 1 203 ? 32.089 -10.165 2.126 1.00 45.41 203 ASP A N 1
ATOM 1606 C CA . ASP A 1 203 ? 32.902 -10.465 3.320 1.00 45.41 203 ASP A CA 1
AT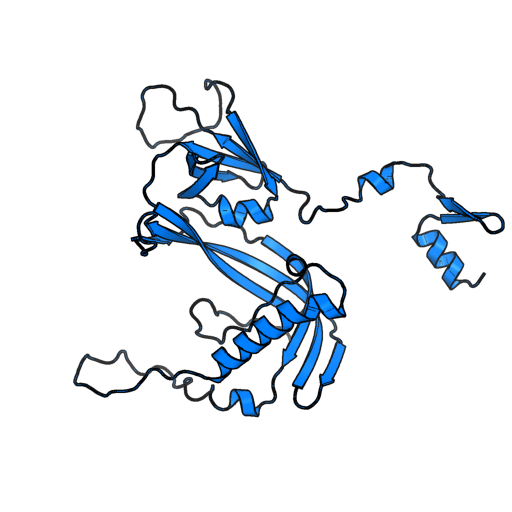OM 1607 C C . ASP A 1 203 ? 32.086 -10.689 4.614 1.00 45.41 203 ASP A C 1
ATOM 1609 O O . ASP A 1 203 ? 32.631 -11.169 5.607 1.00 45.41 203 ASP A O 1
ATOM 1613 N N . ASP A 1 204 ? 30.770 -10.437 4.610 1.00 46.81 204 ASP A N 1
ATOM 1614 C CA . ASP A 1 204 ? 29.867 -10.803 5.721 1.00 46.81 204 ASP A CA 1
ATOM 1615 C C . ASP A 1 204 ? 29.293 -12.234 5.588 1.00 46.81 204 ASP A C 1
ATOM 1617 O O . ASP A 1 204 ? 28.538 -12.696 6.445 1.00 46.81 204 ASP A O 1
ATOM 1621 N N . SER A 1 205 ? 29.669 -12.979 4.540 1.00 41.25 205 SER A N 1
ATOM 1622 C CA . SER A 1 205 ? 29.203 -14.351 4.262 1.00 41.25 205 SER A CA 1
ATOM 1623 C C . SER A 1 205 ? 30.042 -15.434 4.955 1.00 41.25 205 SER A C 1
ATOM 1625 O O . SER A 1 205 ? 30.196 -16.533 4.420 1.00 41.25 205 SER A O 1
ATOM 1627 N N . ALA A 1 206 ? 30.624 -15.164 6.125 1.00 35.75 206 ALA A N 1
ATOM 1628 C CA . ALA A 1 206 ? 31.270 -16.222 6.896 1.00 35.75 206 ALA A CA 1
ATOM 1629 C C . ALA A 1 206 ? 30.191 -17.163 7.484 1.00 35.75 206 ALA A C 1
ATOM 1631 O O . ALA A 1 206 ? 29.285 -16.700 8.185 1.00 35.75 206 ALA A O 1
ATOM 1632 N N . PRO A 1 207 ? 30.245 -18.483 7.226 1.00 35.25 207 PRO A N 1
ATOM 1633 C CA . PRO A 1 207 ? 29.287 -19.430 7.783 1.00 35.25 207 PRO A CA 1
ATOM 1634 C C . PRO A 1 207 ? 29.459 -19.508 9.305 1.00 35.25 207 PRO A C 1
ATOM 1636 O O . PRO A 1 207 ? 30.549 -19.788 9.788 1.00 35.25 207 PRO A O 1
ATOM 1639 N N . HIS A 1 208 ? 28.373 -19.248 10.043 1.00 40.41 208 HIS A N 1
ATOM 1640 C CA . HIS A 1 208 ? 28.186 -19.529 11.476 1.00 40.41 208 HIS A CA 1
ATOM 1641 C C . HIS A 1 208 ? 29.465 -19.514 12.340 1.00 40.41 208 HIS A C 1
ATOM 1643 O O . HIS A 1 208 ? 29.936 -20.554 12.801 1.00 40.41 208 HIS A O 1
ATOM 1649 N N . ALA A 1 209 ? 29.975 -18.323 12.657 1.00 34.75 209 ALA A N 1
ATOM 1650 C CA . ALA A 1 209 ? 30.721 -18.168 13.900 1.00 34.75 209 ALA A CA 1
ATOM 1651 C C . ALA A 1 209 ? 29.717 -18.216 15.067 1.00 34.75 209 ALA A C 1
ATOM 1653 O O . ALA A 1 209 ? 28.694 -17.530 15.038 1.00 34.75 209 ALA A O 1
ATOM 1654 N N . GLN A 1 210 ? 29.993 -19.066 16.059 1.00 30.88 210 GLN A N 1
ATOM 1655 C CA . GLN A 1 210 ? 29.235 -19.186 17.309 1.00 30.88 210 GLN A CA 1
ATOM 1656 C C . GLN A 1 210 ? 28.919 -17.810 17.930 1.00 30.88 210 GLN A C 1
ATOM 1658 O O . GLN A 1 210 ? 29.706 -16.876 17.749 1.00 30.88 210 GLN A O 1
ATOM 1663 N N . PRO A 1 211 ? 27.815 -17.671 18.698 1.00 33.19 211 PRO A N 1
ATOM 1664 C CA . PRO A 1 211 ? 27.539 -16.436 19.425 1.00 33.19 211 PRO A CA 1
ATOM 1665 C C . PRO A 1 211 ? 28.766 -16.061 20.271 1.00 33.19 211 PRO A C 1
ATOM 1667 O O . PRO A 1 211 ? 29.245 -16.900 21.040 1.00 33.19 211 PRO A O 1
ATOM 1670 N N . PRO A 1 212 ? 29.317 -14.841 20.123 1.00 34.12 212 PRO A N 1
ATOM 1671 C CA . PRO A 1 212 ? 30.499 -14.452 20.867 1.00 34.12 212 PRO A CA 1
ATOM 1672 C C . PRO A 1 212 ? 30.152 -14.407 22.354 1.00 34.12 212 PRO A C 1
ATOM 1674 O O . PRO A 1 212 ? 29.259 -13.680 22.789 1.00 34.12 212 PRO A O 1
ATOM 1677 N N . THR A 1 213 ? 30.880 -15.190 23.144 1.00 34.53 213 THR A N 1
ATOM 1678 C CA . THR A 1 213 ? 30.950 -15.011 24.593 1.00 34.53 213 THR A CA 1
ATOM 1679 C C . THR A 1 213 ? 31.394 -13.577 24.897 1.00 34.53 213 THR A C 1
ATOM 1681 O O . THR A 1 213 ? 32.329 -13.099 24.245 1.00 34.53 213 THR A O 1
ATOM 1684 N N . PRO A 1 214 ? 30.789 -12.878 25.874 1.00 38.06 214 PRO A N 1
ATOM 1685 C CA . PRO A 1 214 ? 31.171 -11.513 26.202 1.00 38.06 214 PRO A CA 1
ATOM 1686 C C . PRO A 1 214 ? 32.533 -11.521 26.902 1.00 38.06 214 PRO A C 1
ATOM 1688 O O . PRO A 1 214 ? 32.628 -11.674 28.115 1.00 38.06 214 PRO A O 1
ATOM 1691 N N . SER A 1 215 ? 33.605 -11.372 26.127 1.00 35.03 215 SER A N 1
ATOM 1692 C CA . SER A 1 215 ? 34.941 -11.116 26.651 1.00 35.03 215 SER A CA 1
ATOM 1693 C C . SER A 1 215 ? 35.625 -10.031 25.830 1.00 35.03 215 SER A C 1
ATOM 1695 O O . SER A 1 215 ? 35.808 -10.165 24.624 1.00 35.03 215 SER A O 1
ATOM 1697 N N . ALA A 1 216 ? 35.961 -8.960 26.549 1.00 36.69 216 ALA A N 1
ATOM 1698 C CA . ALA A 1 216 ? 36.949 -7.928 26.256 1.00 36.69 216 ALA A CA 1
ATOM 1699 C C . ALA A 1 216 ? 36.897 -7.245 24.873 1.00 36.69 216 ALA A C 1
ATOM 1701 O O . ALA A 1 216 ? 37.455 -7.707 23.885 1.00 36.69 216 ALA A O 1
ATOM 1702 N N . ALA A 1 217 ? 36.296 -6.050 24.878 1.00 44.19 217 ALA A N 1
ATOM 1703 C CA . ALA A 1 217 ? 36.770 -4.841 24.200 1.00 44.19 217 ALA A CA 1
ATOM 1704 C C . ALA A 1 217 ? 37.660 -5.042 22.952 1.00 44.19 217 ALA A C 1
ATOM 1706 O O . ALA A 1 217 ? 38.870 -4.837 22.996 1.00 44.19 217 ALA A O 1
ATOM 1707 N N . SER A 1 218 ? 37.039 -5.327 21.806 1.00 35.72 218 SER A N 1
ATOM 1708 C CA . SER A 1 218 ? 37.600 -4.933 20.511 1.00 35.72 218 SER A CA 1
ATOM 1709 C C . SER A 1 218 ? 36.643 -3.933 19.871 1.00 35.72 218 SER A C 1
ATOM 1711 O O . SER A 1 218 ? 35.477 -4.247 19.622 1.00 35.72 218 SER A O 1
ATOM 1713 N N . SER A 1 219 ? 37.122 -2.713 19.646 1.00 35.78 219 SER A N 1
ATOM 1714 C CA . SER A 1 219 ? 36.434 -1.666 18.897 1.00 35.78 219 SER A CA 1
ATOM 1715 C C . SER A 1 219 ? 36.357 -2.054 17.417 1.00 35.78 219 SER A C 1
ATOM 1717 O O . SER A 1 219 ? 37.095 -1.533 16.584 1.00 35.78 219 SER A O 1
ATOM 1719 N N . LYS A 1 220 ? 35.490 -3.004 17.069 1.00 37.69 220 LYS A N 1
ATOM 1720 C CA . LYS A 1 220 ? 35.033 -3.163 15.690 1.00 37.69 220 LYS A CA 1
ATOM 1721 C C . LYS A 1 220 ? 33.843 -2.237 15.512 1.00 37.69 220 LYS A C 1
ATOM 1723 O O . LYS A 1 220 ? 32.734 -2.539 15.945 1.00 37.69 220 LYS A O 1
ATOM 1728 N N . SER A 1 221 ? 34.109 -1.076 14.922 1.00 35.53 221 SER A N 1
ATOM 1729 C CA . SER A 1 221 ? 33.080 -0.209 14.358 1.00 35.53 221 SER A CA 1
ATOM 1730 C C . SER A 1 221 ? 32.113 -1.062 13.529 1.00 35.53 221 SER A C 1
ATOM 1732 O O . SER A 1 221 ? 32.579 -1.965 12.826 1.00 35.53 221 SER A O 1
ATOM 1734 N N . PRO A 1 222 ? 30.791 -0.827 13.600 1.00 42.31 222 PRO A N 1
ATOM 1735 C CA . PRO A 1 222 ? 29.853 -1.548 12.753 1.00 42.31 222 PRO A CA 1
ATOM 1736 C C . PRO A 1 222 ? 30.292 -1.374 11.297 1.00 42.31 222 PRO A C 1
ATOM 1738 O O . PRO A 1 222 ? 30.558 -0.250 10.870 1.00 42.31 222 PRO A O 1
ATOM 1741 N N . SER A 1 223 ? 30.415 -2.486 10.569 1.00 46.50 223 SER A N 1
ATOM 1742 C CA . SER A 1 223 ? 30.649 -2.510 9.124 1.00 46.50 223 SER A CA 1
ATOM 1743 C C . SER A 1 223 ? 29.532 -1.712 8.442 1.00 46.50 223 SER A C 1
ATOM 1745 O O . SER A 1 223 ? 28.440 -2.210 8.168 1.00 46.50 223 SER A O 1
ATOM 1747 N N . PHE A 1 224 ? 29.751 -0.412 8.254 1.00 45.59 224 PHE A N 1
ATOM 1748 C CA . PHE A 1 224 ? 28.875 0.433 7.461 1.00 45.59 224 PHE A CA 1
ATOM 1749 C C . PHE A 1 224 ? 29.143 0.070 6.005 1.00 45.59 224 PHE A C 1
ATOM 1751 O O . PHE A 1 224 ? 30.102 0.545 5.403 1.00 45.59 224 PHE A O 1
ATOM 1758 N N . SER A 1 225 ? 28.301 -0.786 5.424 1.00 56.34 225 SER A N 1
ATOM 1759 C CA . SER A 1 225 ? 28.314 -1.009 3.978 1.00 56.34 225 SER A CA 1
ATOM 1760 C C . SER A 1 225 ? 27.851 0.287 3.296 1.00 56.34 225 SER A C 1
ATOM 1762 O O . SER A 1 225 ? 26.651 0.509 3.109 1.00 56.34 225 SER A O 1
ATOM 1764 N N . TYR A 1 226 ? 28.801 1.169 2.957 1.00 63.62 226 TYR A N 1
ATOM 1765 C CA . TYR A 1 226 ? 28.567 2.436 2.245 1.00 63.62 226 TYR A CA 1
ATOM 1766 C C . TYR A 1 226 ? 27.743 2.228 0.969 1.00 63.62 226 TYR A C 1
ATOM 1768 O O . TYR A 1 226 ? 26.926 3.074 0.608 1.00 63.62 226 TYR A O 1
ATOM 1776 N N . THR A 1 227 ? 27.865 1.050 0.355 1.00 71.56 227 THR A N 1
ATOM 1777 C CA . THR A 1 227 ? 27.052 0.584 -0.768 1.00 71.56 227 THR A CA 1
ATOM 1778 C C . THR A 1 227 ? 25.551 0.694 -0.505 1.00 71.56 227 THR A C 1
ATOM 1780 O O . THR A 1 227 ? 24.822 1.179 -1.364 1.00 71.56 227 THR A O 1
ATOM 1783 N N . ARG A 1 228 ? 25.054 0.296 0.677 1.00 72.88 228 ARG A N 1
ATOM 1784 C CA . ARG A 1 228 ? 23.608 0.347 0.969 1.00 72.88 228 ARG A CA 1
ATOM 1785 C C . ARG A 1 228 ? 23.116 1.784 1.104 1.00 72.88 228 ARG A C 1
ATOM 1787 O O . ARG A 1 228 ? 22.067 2.118 0.566 1.00 72.88 228 ARG A O 1
ATOM 1794 N N . GLY A 1 229 ? 23.885 2.624 1.799 1.00 78.81 229 GLY A N 1
ATOM 1795 C CA . GLY A 1 229 ? 23.584 4.051 1.923 1.00 78.81 229 GLY A CA 1
ATOM 1796 C C . GLY A 1 229 ? 23.565 4.745 0.561 1.00 78.81 229 GLY A C 1
ATOM 1797 O O . GLY A 1 229 ? 22.633 5.487 0.270 1.00 78.81 229 GLY A O 1
ATOM 1798 N N . GLY A 1 230 ? 24.539 4.437 -0.301 1.00 83.44 230 GLY A N 1
ATOM 1799 C CA . GLY A 1 230 ? 24.608 4.953 -1.668 1.00 83.44 230 GLY A CA 1
ATOM 1800 C C . GLY A 1 230 ? 23.439 4.496 -2.544 1.00 83.44 230 GLY A C 1
ATOM 1801 O O . GLY A 1 230 ? 22.803 5.328 -3.184 1.00 83.44 230 GLY A O 1
ATOM 1802 N N . LEU A 1 231 ? 23.101 3.202 -2.533 1.00 80.94 231 LEU A N 1
ATOM 1803 C CA . LEU A 1 231 ? 21.954 2.677 -3.285 1.00 80.94 231 LEU A CA 1
ATOM 1804 C C . LEU A 1 231 ? 20.631 3.297 -2.821 1.00 80.94 231 LEU A C 1
ATOM 1806 O O . LEU A 1 231 ? 19.812 3.670 -3.654 1.00 80.94 231 LEU A O 1
ATOM 1810 N N . HIS A 1 232 ? 20.445 3.463 -1.512 1.00 83.19 232 HIS A N 1
ATOM 1811 C CA . HIS A 1 232 ? 19.252 4.103 -0.961 1.00 83.19 232 HIS A CA 1
ATOM 1812 C C . HIS A 1 232 ? 19.180 5.602 -1.302 1.00 83.19 232 HIS A C 1
ATOM 1814 O O . HIS A 1 232 ? 18.117 6.123 -1.633 1.00 83.19 232 HIS A O 1
ATOM 1820 N N . ALA A 1 233 ? 20.320 6.301 -1.296 1.00 87.19 233 ALA A N 1
ATOM 1821 C CA . ALA A 1 233 ? 20.395 7.689 -1.747 1.00 87.19 233 ALA A CA 1
ATOM 1822 C C . ALA A 1 233 ? 20.041 7.826 -3.238 1.00 87.19 233 ALA A C 1
ATOM 1824 O O . ALA A 1 233 ? 19.320 8.750 -3.611 1.00 87.19 233 ALA A O 1
ATOM 1825 N N . ILE A 1 234 ? 20.497 6.893 -4.083 1.00 87.19 234 ILE A N 1
ATOM 1826 C CA . ILE A 1 234 ? 20.128 6.837 -5.506 1.00 87.19 234 ILE A CA 1
ATOM 1827 C C . ILE A 1 234 ? 18.631 6.555 -5.670 1.00 87.19 234 ILE A C 1
ATOM 1829 O O . ILE A 1 234 ? 17.988 7.205 -6.486 1.00 87.19 234 ILE A O 1
ATOM 1833 N N . GLU A 1 235 ? 18.056 5.642 -4.888 1.00 87.12 235 GLU A N 1
ATOM 1834 C CA . GLU A 1 235 ? 16.607 5.398 -4.860 1.00 87.12 235 GLU A CA 1
ATOM 1835 C C . GLU A 1 235 ? 15.831 6.691 -4.572 1.00 87.12 235 GLU A C 1
ATOM 1837 O O . GLU A 1 235 ? 14.942 7.060 -5.344 1.00 87.12 235 GLU A O 1
ATOM 1842 N N . HIS A 1 236 ? 16.212 7.430 -3.525 1.00 88.94 236 HIS A N 1
ATOM 1843 C CA . HIS A 1 236 ? 15.587 8.710 -3.206 1.00 88.94 236 HIS A CA 1
ATOM 1844 C C . HIS A 1 236 ? 15.773 9.741 -4.318 1.00 88.94 236 HIS A C 1
ATOM 1846 O O . HIS A 1 236 ? 14.829 10.454 -4.650 1.00 88.94 236 HIS A O 1
ATOM 1852 N N . LEU A 1 237 ? 16.957 9.815 -4.922 1.00 91.06 237 LEU A N 1
ATOM 1853 C CA . LEU A 1 237 ? 17.200 10.703 -6.051 1.00 91.06 237 LEU A CA 1
ATOM 1854 C C . LEU A 1 237 ? 16.268 10.368 -7.225 1.00 91.06 237 LEU A C 1
ATOM 1856 O O . LEU A 1 237 ? 15.587 11.250 -7.742 1.00 91.06 237 LEU A O 1
ATOM 1860 N N . LEU A 1 238 ? 16.200 9.098 -7.624 1.00 89.25 238 LEU A N 1
ATOM 1861 C CA . LEU A 1 238 ? 15.427 8.658 -8.783 1.00 89.25 238 LEU A CA 1
ATOM 1862 C C . LEU A 1 238 ? 13.922 8.820 -8.576 1.00 89.25 238 LEU A C 1
ATOM 1864 O O . LEU A 1 238 ? 13.259 9.330 -9.473 1.00 89.25 238 LEU A O 1
ATOM 1868 N N . VAL A 1 239 ? 13.379 8.446 -7.412 1.00 89.94 239 VAL A N 1
ATOM 1869 C CA . VAL A 1 239 ? 11.932 8.571 -7.156 1.00 89.94 239 VAL A CA 1
ATOM 1870 C C . VAL A 1 239 ? 11.475 10.034 -7.109 1.00 89.94 239 VAL A C 1
ATOM 1872 O O . VAL A 1 239 ? 10.348 10.333 -7.486 1.00 89.94 239 VAL A O 1
ATOM 1875 N N . ASN A 1 240 ? 12.357 10.962 -6.715 1.00 90.31 240 ASN A N 1
ATOM 1876 C CA . ASN A 1 240 ? 12.054 12.396 -6.708 1.00 90.31 240 ASN A CA 1
ATOM 1877 C C . ASN A 1 240 ? 12.293 13.077 -8.068 1.00 90.31 240 ASN A C 1
ATOM 1879 O O . ASN A 1 240 ? 11.629 14.065 -8.373 1.00 90.31 240 ASN A O 1
ATOM 1883 N N . LEU A 1 241 ? 13.214 12.569 -8.896 1.00 92.25 241 LEU A N 1
ATOM 1884 C CA . LEU A 1 241 ? 13.488 13.128 -10.226 1.00 92.25 241 LEU A CA 1
ATOM 1885 C C . LEU A 1 241 ? 12.603 12.546 -11.332 1.00 92.25 241 LEU A C 1
ATOM 1887 O O . LEU A 1 241 ? 12.272 13.264 -12.274 1.00 92.25 241 LEU A O 1
ATOM 1891 N N . ALA A 1 242 ? 12.211 11.273 -11.247 1.00 91.00 242 ALA A N 1
ATOM 1892 C CA . ALA A 1 242 ? 11.402 10.613 -12.271 1.00 91.00 242 ALA A CA 1
ATOM 1893 C C . ALA A 1 242 ? 10.107 11.381 -12.617 1.00 91.00 242 ALA A C 1
ATOM 1895 O O . ALA A 1 242 ? 9.867 11.570 -13.814 1.00 91.00 242 ALA A O 1
ATOM 1896 N N . PRO A 1 243 ? 9.334 11.922 -11.650 1.00 92.75 243 PRO A N 1
ATOM 1897 C CA . PRO A 1 243 ? 8.147 12.736 -11.931 1.00 92.75 243 PRO A CA 1
ATOM 1898 C C . PRO A 1 243 ? 8.392 13.915 -12.884 1.00 92.75 243 PRO A C 1
ATOM 1900 O O . PRO A 1 243 ? 7.519 14.247 -13.686 1.00 92.75 243 PRO A O 1
ATOM 1903 N N . LEU A 1 244 ? 9.594 14.506 -12.864 1.00 91.12 244 LEU A N 1
ATOM 1904 C CA . LEU A 1 244 ? 9.971 15.620 -13.745 1.00 91.12 244 LEU A CA 1
ATOM 1905 C C . LEU A 1 244 ? 10.146 15.191 -15.208 1.00 91.12 244 LEU A C 1
ATOM 1907 O O . LEU A 1 244 ? 10.025 16.018 -16.108 1.00 91.12 244 LEU A O 1
ATOM 1911 N N . VAL A 1 245 ? 10.453 13.914 -15.444 1.00 90.75 245 VAL A N 1
ATOM 1912 C CA . VAL A 1 245 ? 10.721 13.363 -16.779 1.00 90.75 245 VAL A CA 1
ATOM 1913 C C . VAL A 1 245 ? 9.482 12.690 -17.360 1.00 90.75 245 VAL A C 1
ATOM 1915 O O . VAL A 1 245 ? 9.201 12.854 -18.544 1.00 90.75 245 VAL A O 1
ATOM 1918 N N . VAL A 1 246 ? 8.737 11.933 -16.545 1.00 88.44 246 VAL A N 1
ATOM 1919 C CA . VAL A 1 246 ? 7.574 11.150 -17.005 1.00 88.44 246 VAL A CA 1
ATOM 1920 C C . VAL A 1 246 ? 6.222 11.818 -16.731 1.00 88.44 246 VAL A C 1
ATOM 1922 O O . VAL A 1 246 ? 5.187 11.240 -17.056 1.00 88.44 246 VAL A O 1
ATOM 1925 N N . THR A 1 247 ? 6.210 13.043 -16.189 1.00 90.44 247 THR A N 1
ATOM 1926 C CA . THR A 1 247 ? 4.996 13.843 -15.922 1.00 90.44 247 THR A CA 1
ATOM 1927 C C . THR A 1 247 ? 3.936 13.090 -15.109 1.00 90.44 247 THR A C 1
ATOM 1929 O O . THR A 1 247 ? 2.776 13.004 -15.506 1.00 90.44 247 THR A O 1
ATOM 1932 N N . CYS A 1 248 ? 4.342 12.532 -13.969 1.00 89.00 248 CYS A N 1
ATOM 1933 C CA . CYS A 1 248 ? 3.447 11.897 -12.995 1.00 89.00 248 CYS A CA 1
ATOM 1934 C C . CYS A 1 248 ? 3.509 12.618 -11.641 1.00 89.00 248 CYS A C 1
ATOM 1936 O O . CYS A 1 248 ? 4.380 13.464 -11.430 1.00 89.00 248 CYS A O 1
ATOM 1938 N N . ASP A 1 249 ? 2.604 12.290 -10.719 1.00 88.50 249 ASP A N 1
ATOM 1939 C CA . ASP A 1 249 ? 2.743 12.709 -9.324 1.00 88.50 249 ASP A CA 1
ATOM 1940 C C . ASP A 1 249 ? 3.802 11.830 -8.624 1.00 88.50 249 ASP A C 1
ATOM 1942 O O . ASP A 1 249 ? 3.931 10.647 -8.957 1.00 88.50 249 ASP A O 1
ATOM 1946 N N . PRO A 1 250 ? 4.579 12.343 -7.652 1.00 84.94 250 PRO A N 1
ATOM 1947 C CA . PRO A 1 250 ? 5.488 11.510 -6.866 1.00 84.94 250 PRO A CA 1
ATOM 1948 C C . PRO A 1 250 ? 4.809 10.308 -6.193 1.00 84.94 250 PRO A C 1
ATOM 1950 O O . PRO A 1 250 ? 5.435 9.259 -6.054 1.00 84.94 250 PRO A O 1
ATOM 1953 N N . ALA A 1 251 ? 3.535 10.427 -5.802 1.00 84.56 251 ALA A N 1
ATOM 1954 C CA . ALA A 1 251 ? 2.774 9.335 -5.199 1.00 84.56 251 ALA A CA 1
ATOM 1955 C C . ALA A 1 251 ? 2.416 8.211 -6.191 1.00 84.56 251 ALA A C 1
ATOM 1957 O O . ALA A 1 251 ? 2.049 7.119 -5.753 1.00 84.56 251 ALA A O 1
ATOM 1958 N N . ASP A 1 252 ? 2.553 8.444 -7.502 1.00 86.38 252 ASP A N 1
ATOM 1959 C CA . ASP A 1 252 ? 2.310 7.430 -8.535 1.00 86.38 252 ASP A CA 1
ATOM 1960 C C . ASP A 1 252 ? 3.456 6.406 -8.634 1.00 86.38 252 ASP A C 1
ATOM 1962 O O . ASP A 1 252 ? 3.301 5.349 -9.251 1.00 86.38 252 ASP A O 1
ATOM 1966 N N . LEU A 1 253 ? 4.615 6.696 -8.028 1.00 87.75 253 LEU A N 1
ATOM 1967 C CA . LEU A 1 253 ? 5.810 5.859 -8.093 1.00 87.75 253 LEU A CA 1
ATOM 1968 C C . LEU A 1 253 ? 6.146 5.254 -6.728 1.00 87.75 253 LEU A C 1
ATOM 1970 O O . LEU A 1 253 ? 6.357 5.946 -5.736 1.00 87.75 253 LEU A O 1
ATOM 1974 N N . GLY A 1 254 ? 6.272 3.928 -6.696 1.00 86.00 254 GLY A N 1
ATOM 1975 C CA . GLY A 1 254 ? 6.906 3.213 -5.591 1.00 86.00 254 GLY A CA 1
ATOM 1976 C C . GLY A 1 254 ? 8.380 2.958 -5.890 1.00 86.00 254 GLY A C 1
ATOM 1977 O O . GLY A 1 254 ? 8.744 2.693 -7.036 1.00 86.00 254 GLY A O 1
ATOM 1978 N N . CYS A 1 255 ? 9.226 2.981 -4.862 1.00 85.06 255 CYS A N 1
ATOM 1979 C CA . CYS A 1 255 ? 10.607 2.522 -4.967 1.00 85.06 255 CYS A CA 1
ATOM 1980 C C . CYS A 1 255 ? 10.921 1.503 -3.872 1.00 85.06 255 CYS A C 1
ATOM 1982 O O . CYS A 1 255 ? 10.266 1.466 -2.828 1.00 85.06 255 CYS A O 1
ATOM 1984 N N . GLN A 1 256 ? 11.881 0.635 -4.169 1.00 81.75 256 GLN A N 1
ATOM 1985 C CA . GLN A 1 256 ? 12.399 -0.344 -3.234 1.00 81.75 256 GLN A CA 1
ATOM 1986 C C . GLN A 1 256 ? 13.842 -0.671 -3.621 1.00 81.75 256 GLN A C 1
ATOM 1988 O O . GLN A 1 256 ? 14.079 -1.253 -4.679 1.00 81.75 256 GLN A O 1
ATOM 1993 N N . CYS A 1 257 ? 14.811 -0.397 -2.749 1.00 75.56 257 CYS A N 1
ATOM 1994 C CA . CYS A 1 257 ? 16.131 -1.013 -2.867 1.00 75.56 257 CYS A CA 1
ATOM 1995 C C . CYS A 1 257 ? 16.096 -2.459 -2.331 1.00 75.56 257 CYS A C 1
ATOM 1997 O O . CYS A 1 257 ? 15.515 -2.734 -1.270 1.00 75.56 257 CYS A O 1
ATOM 1999 N N . THR A 1 258 ? 16.701 -3.410 -3.051 1.00 63.12 258 THR A N 1
ATOM 2000 C CA . THR A 1 258 ? 16.751 -4.821 -2.636 1.00 63.12 258 THR A CA 1
ATOM 2001 C C . THR A 1 258 ? 17.473 -4.988 -1.304 1.00 63.12 258 THR A C 1
ATOM 2003 O O . THR A 1 258 ? 18.618 -4.566 -1.141 1.00 63.12 258 THR A O 1
ATOM 2006 N N . ARG A 1 259 ? 16.794 -5.668 -0.379 1.00 56.84 259 ARG A N 1
ATOM 2007 C CA . ARG A 1 259 ? 17.334 -6.135 0.898 1.00 56.84 259 ARG A CA 1
ATOM 2008 C C . ARG A 1 259 ? 18.094 -7.450 0.668 1.00 56.84 259 ARG A C 1
ATOM 2010 O O . ARG A 1 259 ? 17.555 -8.356 0.030 1.00 56.84 259 ARG A O 1
ATOM 2017 N N . ARG A 1 260 ? 19.346 -7.555 1.126 1.00 49.12 260 ARG A N 1
ATOM 2018 C CA . ARG A 1 260 ? 20.179 -8.770 0.944 1.00 49.12 260 ARG A CA 1
ATOM 2019 C C . ARG A 1 260 ? 19.630 -9.925 1.776 1.00 49.12 260 ARG A C 1
ATOM 2021 O O . ARG A 1 260 ? 19.051 -9.638 2.817 1.00 49.12 260 ARG A O 1
ATOM 2028 N N . PRO A 1 261 ? 19.869 -11.204 1.424 1.00 40.00 261 PRO A N 1
ATOM 2029 C CA . PRO A 1 261 ? 19.617 -12.311 2.350 1.00 40.00 261 PRO A CA 1
ATOM 2030 C C . PRO A 1 261 ? 20.243 -12.001 3.723 1.00 40.00 261 PRO A C 1
ATOM 2032 O O . PRO A 1 261 ? 21.453 -11.817 3.801 1.00 40.00 261 PRO A O 1
ATOM 2035 N N . GLY A 1 262 ? 19.425 -11.883 4.776 1.00 39.72 262 GLY A N 1
ATOM 2036 C CA . GLY A 1 262 ? 19.882 -11.522 6.128 1.00 39.72 262 GLY A CA 1
ATOM 2037 C C . GLY A 1 262 ? 19.581 -10.090 6.607 1.00 39.72 262 GLY A C 1
ATOM 2038 O O . GLY A 1 262 ? 19.713 -9.830 7.799 1.00 39.72 262 GLY A O 1
ATOM 2039 N N . ASP A 1 263 ? 19.111 -9.170 5.754 1.00 42.53 263 ASP A N 1
ATOM 2040 C CA . ASP A 1 263 ? 18.473 -7.929 6.234 1.00 42.53 263 ASP A CA 1
ATOM 2041 C C . ASP A 1 263 ? 17.242 -8.285 7.095 1.00 42.53 263 ASP A C 1
ATOM 2043 O O . ASP A 1 263 ? 16.594 -9.305 6.855 1.00 42.53 263 ASP A O 1
ATOM 2047 N N . THR A 1 264 ? 16.849 -7.432 8.053 1.00 36.62 264 THR A N 1
ATOM 2048 C CA . THR A 1 264 ? 15.771 -7.681 9.049 1.00 36.62 264 THR A CA 1
ATOM 2049 C C . THR A 1 264 ? 14.367 -7.927 8.455 1.00 36.62 264 THR A C 1
ATOM 2051 O O . THR A 1 264 ? 13.384 -8.023 9.179 1.00 36.62 264 THR A O 1
ATOM 2054 N N . HIS A 1 265 ? 14.259 -8.048 7.134 1.00 41.72 265 HIS A N 1
ATOM 2055 C CA . HIS A 1 265 ? 13.058 -8.383 6.374 1.00 41.72 265 HIS A CA 1
ATOM 2056 C C . HIS A 1 265 ? 13.381 -9.111 5.054 1.00 41.72 265 HIS A C 1
ATOM 2058 O O . HIS A 1 265 ? 12.605 -9.039 4.102 1.00 41.72 265 HIS A O 1
ATOM 2064 N N . ALA A 1 266 ? 14.548 -9.745 4.943 1.00 35.94 266 ALA A N 1
ATOM 2065 C CA . ALA A 1 266 ? 14.974 -10.419 3.728 1.00 35.94 266 ALA A CA 1
ATOM 2066 C C . ALA A 1 266 ? 15.001 -11.927 3.913 1.00 35.94 266 ALA A C 1
ATOM 2068 O O . ALA A 1 266 ? 15.926 -12.470 4.508 1.00 35.94 266 ALA A O 1
ATOM 2069 N N . TYR A 1 267 ? 13.997 -12.594 3.352 1.00 43.97 267 TYR A N 1
ATOM 2070 C CA . TYR A 1 267 ? 13.984 -14.029 3.070 1.00 43.97 267 TYR A CA 1
ATOM 2071 C C . TYR A 1 267 ? 12.803 -14.309 2.115 1.00 43.97 267 TYR A C 1
ATOM 2073 O O . TYR A 1 267 ? 11.783 -13.632 2.204 1.00 43.97 267 TYR A O 1
ATOM 2081 N N . ARG A 1 268 ? 12.825 -15.236 1.149 1.00 32.62 268 ARG A N 1
ATOM 2082 C CA . ARG A 1 268 ? 13.735 -16.336 0.791 1.00 32.62 268 ARG A CA 1
ATOM 2083 C C . ARG A 1 268 ? 13.633 -16.531 -0.738 1.00 32.62 268 ARG A C 1
ATOM 2085 O O . ARG A 1 268 ? 12.560 -16.332 -1.302 1.00 32.62 268 ARG A O 1
ATOM 2092 N N . ARG A 1 269 ? 14.742 -16.890 -1.396 1.00 30.95 269 ARG A N 1
ATOM 2093 C CA . ARG A 1 269 ? 14.832 -17.191 -2.839 1.00 30.95 269 ARG A CA 1
ATOM 2094 C C . ARG A 1 269 ? 13.910 -18.352 -3.228 1.00 30.95 269 ARG A C 1
ATOM 2096 O O . ARG A 1 269 ? 14.001 -19.412 -2.622 1.00 30.95 269 ARG A O 1
ATOM 2103 N N . GLU A 1 270 ? 13.158 -18.194 -4.314 1.00 33.41 270 GLU A N 1
ATOM 2104 C CA . GLU A 1 270 ? 12.564 -19.317 -5.052 1.00 33.41 270 GLU A CA 1
ATOM 2105 C C . GLU A 1 270 ? 12.603 -19.046 -6.571 1.00 33.41 270 GLU A C 1
ATOM 2107 O O . GLU A 1 270 ? 11.585 -19.046 -7.254 1.00 33.41 270 GLU A O 1
ATOM 2112 N N . ILE A 1 271 ? 13.793 -18.742 -7.111 1.00 36.47 271 ILE A N 1
ATOM 2113 C CA . ILE A 1 271 ? 14.000 -18.560 -8.568 1.00 36.47 271 ILE A CA 1
ATOM 2114 C C . ILE A 1 271 ? 15.091 -19.486 -9.153 1.00 36.47 271 ILE A C 1
ATOM 2116 O O . ILE A 1 271 ? 15.288 -19.510 -10.361 1.00 36.47 271 ILE A O 1
ATOM 2120 N N . GLU A 1 272 ? 15.709 -20.374 -8.367 1.00 30.16 272 GLU A N 1
ATOM 2121 C CA . GLU A 1 272 ? 16.692 -21.345 -8.906 1.00 30.16 272 GLU A CA 1
ATOM 2122 C C . GLU A 1 272 ? 16.242 -22.818 -8.874 1.00 30.16 272 GLU A C 1
ATOM 2124 O O . GLU A 1 272 ? 16.949 -23.672 -9.389 1.00 30.16 272 GLU A O 1
ATOM 2129 N N . ALA A 1 273 ? 15.039 -23.141 -8.379 1.00 31.16 273 ALA A N 1
ATOM 2130 C CA . ALA A 1 273 ? 14.553 -24.533 -8.301 1.00 31.16 273 ALA A CA 1
ATOM 2131 C C . ALA A 1 273 ? 13.489 -24.922 -9.352 1.00 31.16 273 ALA A C 1
ATOM 2133 O O . ALA A 1 273 ? 12.972 -26.034 -9.317 1.00 31.16 273 ALA A O 1
ATOM 2134 N N . ARG A 1 274 ? 13.130 -24.034 -10.293 1.00 32.88 274 ARG A N 1
ATOM 2135 C CA . ARG A 1 274 ? 12.086 -24.302 -11.313 1.00 32.88 274 ARG A CA 1
ATOM 2136 C C . ARG A 1 274 ? 12.557 -24.187 -12.765 1.00 32.88 274 ARG A C 1
ATOM 2138 O O . ARG A 1 274 ? 11.753 -23.980 -13.667 1.00 32.88 274 ARG A O 1
ATOM 2145 N N . ARG A 1 275 ? 13.856 -24.364 -12.993 1.00 34.09 275 ARG A N 1
ATOM 2146 C CA . ARG A 1 275 ? 14.408 -24.711 -14.310 1.00 34.09 275 ARG A CA 1
ATOM 2147 C C . ARG A 1 275 ? 15.071 -26.083 -14.218 1.00 34.09 275 ARG A C 1
ATOM 2149 O O . ARG A 1 275 ? 16.292 -26.187 -14.243 1.00 34.09 275 ARG A O 1
ATOM 2156 N N . GLY A 1 276 ? 14.231 -27.096 -14.015 1.00 33.31 276 GLY A N 1
ATOM 2157 C CA . GLY A 1 276 ? 14.468 -28.419 -14.588 1.00 33.31 276 GLY A CA 1
ATOM 2158 C C . GLY A 1 276 ? 13.980 -28.410 -16.028 1.00 33.31 276 GLY A C 1
ATOM 2159 O O . GLY A 1 276 ? 12.969 -27.710 -16.275 1.00 33.31 276 GLY A O 1
#

Radius of gyration: 25.81 Å; chains: 1; bounding box: 67×44×76 Å

Secondary structure (DSSP, 8-state):
--HHHHHHHHHTTEEEETTEEEESS--THHHHH--SS-S-S-EEEEEE--PPS-----S---S-SSSPPPEEEEEEEHHHHHHH-STT-EEEETTEEEEEEEEETTTTEEEEEE---SEEEEEEEEEEEEE-S--EEEEETTEEEEEEEEEEEEEEEEEEEEETTT--EEEEEE-SSPPPPEEEEEEEEEEEPPGGGGGGGSTT------PPP--S---------HHHHHHHHHHHHHHHHHHHHHT--GGG----PPPPTTSTT-----SSSS--